Protein AF-C1FI00-F1 (afdb_monomer_lite)

Secondary structure (DSSP, 8-state):
-----------------------------------S---------------------------------------------------------------------PPPTT---------------------------TTHHHHHHH-TTB-HHHHHHHHHHHHH--HHHHTSBHHHHHHHHHHHHTB----SS-TTTT--TTTTTSSSEEEEEEE-TTTTT---TTSSTTS-SS---HHHHHHHB-GGG-SSEEEEEE-TTTTSSS--SHHHHTS---EEEEEEE-SSTTT--EEEE-TTS-EEEEE--BSSPPPHHHHHHHHHTTTTSGGGHHHHHHHHT---

pLDDT: mean 70.78, std 29.25, range [25.73, 98.88]

Structure (mmCIF, N/CA/C/O backbone):
data_AF-C1FI00-F1
#
_entry.id   AF-C1FI00-F1
#
loop_
_atom_site.group_PDB
_atom_site.id
_atom_site.type_symbol
_atom_site.label_atom_id
_atom_site.label_alt_id
_atom_site.label_comp_id
_atom_site.label_asym_id
_atom_site.label_entity_id
_atom_site.label_seq_id
_atom_site.pdbx_PDB_ins_code
_atom_site.Cartn_x
_atom_site.Cartn_y
_atom_site.Cartn_z
_atom_site.occupancy
_atom_site.B_iso_or_equiv
_atom_site.auth_seq_id
_atom_site.auth_comp_id
_atom_site.auth_asym_id
_atom_site.auth_atom_id
_atom_site.pdbx_PDB_model_num
ATOM 1 N N . MET A 1 1 ? 47.553 -10.574 -60.097 1.00 33.25 1 MET A N 1
ATOM 2 C CA . MET A 1 1 ? 48.722 -9.756 -60.490 1.00 33.25 1 MET A CA 1
ATOM 3 C C . MET A 1 1 ? 48.215 -8.473 -61.146 1.00 33.25 1 MET A C 1
ATOM 5 O O . MET A 1 1 ? 47.537 -8.604 -62.149 1.00 33.25 1 MET A O 1
ATOM 9 N N . ARG A 1 2 ? 48.566 -7.308 -60.560 1.00 33.12 2 ARG A N 1
ATOM 10 C CA . ARG A 1 2 ? 48.527 -5.904 -61.064 1.00 33.12 2 ARG A CA 1
ATOM 11 C C . ARG A 1 2 ? 47.157 -5.340 -61.502 1.00 33.12 2 ARG A C 1
ATOM 13 O O . ARG A 1 2 ? 46.574 -5.816 -62.460 1.00 33.12 2 ARG A O 1
ATOM 20 N N . ASN A 1 3 ? 46.557 -4.464 -60.689 1.00 34.91 3 ASN A N 1
ATOM 21 C CA . ASN A 1 3 ? 46.688 -2.986 -60.649 1.00 34.91 3 ASN A CA 1
ATOM 22 C C . ASN A 1 3 ? 46.029 -2.274 -61.839 1.00 34.91 3 ASN A C 1
ATOM 24 O O . ASN A 1 3 ? 46.548 -2.377 -62.945 1.00 34.91 3 ASN A O 1
ATOM 28 N N . GLN A 1 4 ? 45.004 -1.454 -61.571 1.00 40.72 4 GLN A N 1
ATOM 29 C CA . GLN A 1 4 ? 45.104 0.007 -61.706 1.00 40.72 4 GLN A CA 1
ATOM 30 C C . GLN A 1 4 ? 43.877 0.731 -61.123 1.00 40.72 4 GLN A C 1
ATOM 32 O O . GLN A 1 4 ? 42.734 0.331 -61.328 1.00 40.72 4 GLN A O 1
ATOM 37 N N . ASP A 1 5 ? 44.192 1.786 -60.377 1.00 35.78 5 ASP A N 1
ATOM 38 C CA . ASP A 1 5 ? 43.328 2.739 -59.691 1.00 35.78 5 ASP A CA 1
ATOM 39 C C . ASP A 1 5 ? 42.611 3.703 -60.648 1.00 35.78 5 ASP A C 1
ATOM 41 O O . ASP A 1 5 ? 43.159 4.056 -61.690 1.00 35.78 5 ASP A O 1
ATOM 45 N N . PHE A 1 6 ? 41.469 4.255 -60.221 1.00 36.91 6 PHE A N 1
ATOM 46 C CA . PHE A 1 6 ? 41.134 5.656 -60.497 1.00 36.91 6 PHE A CA 1
ATOM 47 C C . PHE A 1 6 ? 40.403 6.292 -59.307 1.00 36.91 6 PHE A C 1
ATOM 49 O O . PHE A 1 6 ? 39.403 5.786 -58.803 1.00 36.91 6 PHE A O 1
ATOM 56 N N . TYR A 1 7 ? 40.973 7.414 -58.874 1.00 30.33 7 TYR A N 1
ATOM 57 C CA . TYR A 1 7 ? 40.545 8.323 -57.818 1.00 30.33 7 TYR A CA 1
ATOM 58 C C . TYR A 1 7 ? 39.384 9.223 -58.265 1.00 30.33 7 TYR A C 1
ATOM 60 O O . TYR A 1 7 ? 39.356 9.649 -59.416 1.00 30.33 7 TYR A O 1
ATOM 68 N N . PHE A 1 8 ? 38.544 9.652 -57.316 1.00 29.72 8 PHE A N 1
ATOM 69 C CA . PHE A 1 8 ? 38.089 11.046 -57.252 1.00 29.72 8 PHE A CA 1
ATOM 70 C C . PHE A 1 8 ? 37.877 11.483 -55.793 1.00 29.72 8 PHE A C 1
ATOM 72 O O . PHE A 1 8 ? 37.134 10.869 -55.030 1.00 29.72 8 PHE A O 1
ATOM 79 N N . THR A 1 9 ? 38.561 12.566 -55.435 1.00 30.95 9 THR A N 1
ATOM 80 C CA . THR A 1 9 ? 38.569 13.290 -54.157 1.00 30.95 9 THR A CA 1
ATOM 81 C C . THR A 1 9 ? 38.087 14.722 -54.410 1.00 30.95 9 THR A C 1
ATOM 83 O O . THR A 1 9 ? 38.514 15.315 -55.394 1.00 30.95 9 THR A O 1
ATOM 86 N N . CYS A 1 10 ? 37.250 15.283 -53.523 1.00 26.41 10 CYS A N 1
ATOM 87 C CA . CYS A 1 10 ? 37.239 16.695 -53.060 1.00 26.41 10 CYS A CA 1
ATOM 88 C C . CYS A 1 10 ? 36.034 16.890 -52.107 1.00 26.41 10 CYS A C 1
ATOM 90 O O . CYS A 1 10 ? 34.903 16.660 -52.516 1.00 26.41 10 CYS A O 1
ATOM 92 N N . HIS A 1 11 ? 36.198 17.025 -50.784 1.00 25.73 11 HIS A N 1
ATOM 93 C CA . HIS A 1 11 ? 36.575 18.211 -49.979 1.00 25.73 11 HIS A CA 1
ATOM 94 C C . HIS A 1 11 ? 35.522 19.346 -49.960 1.00 25.73 11 HIS A C 1
ATOM 96 O O . HIS A 1 11 ? 35.267 19.942 -50.995 1.00 25.73 11 HIS A O 1
ATOM 102 N N . VAL A 1 12 ? 34.701 19.480 -48.900 1.00 29.06 12 VAL A N 1
ATOM 103 C CA . VAL A 1 12 ? 34.805 20.180 -47.575 1.00 29.06 12 VAL A CA 1
ATOM 104 C C . VAL A 1 12 ? 34.234 21.624 -47.598 1.00 29.06 12 VAL A C 1
ATOM 106 O O . VAL A 1 12 ? 34.488 22.387 -48.519 1.00 29.06 12 VAL A O 1
ATOM 109 N N . ILE A 1 13 ? 33.584 21.978 -46.474 1.00 30.03 13 ILE A N 1
ATOM 110 C CA . ILE A 1 13 ? 33.448 23.297 -45.799 1.00 30.03 13 ILE A CA 1
ATOM 111 C C . ILE A 1 13 ? 32.119 24.044 -46.044 1.00 30.03 13 ILE A C 1
ATOM 113 O O . ILE A 1 13 ? 31.922 24.658 -47.080 1.00 30.03 13 ILE A O 1
ATOM 117 N N . SER A 1 14 ? 31.232 24.106 -45.038 1.00 29.33 14 SER A N 1
ATOM 118 C CA . SER A 1 14 ? 31.231 25.221 -44.067 1.00 29.33 14 SER A CA 1
ATOM 119 C C . SER A 1 14 ? 30.095 25.133 -43.042 1.00 29.33 14 SER A C 1
ATOM 121 O O . SER A 1 14 ? 28.943 24.858 -43.366 1.00 29.33 14 SER A O 1
ATOM 123 N N . MET A 1 15 ? 30.452 25.444 -41.797 1.00 32.97 15 MET A N 1
ATOM 124 C CA . MET A 1 15 ? 29.567 25.774 -40.680 1.00 32.97 15 MET A CA 1
ATOM 125 C C . MET A 1 15 ? 28.897 27.144 -40.892 1.00 32.97 15 MET A C 1
ATOM 127 O O . MET A 1 15 ? 29.516 28.012 -41.506 1.00 32.97 15 MET A O 1
ATOM 131 N N . HIS A 1 16 ? 27.707 27.370 -40.315 1.00 29.84 16 HIS A N 1
ATOM 132 C CA . HIS A 1 16 ? 27.496 28.375 -39.252 1.00 29.84 16 HIS A CA 1
ATOM 133 C C . HIS A 1 16 ? 26.038 28.448 -38.735 1.00 29.84 16 HIS A C 1
ATOM 135 O O . HIS A 1 16 ? 25.089 28.550 -39.499 1.00 29.84 16 HIS A O 1
ATOM 141 N N . ALA A 1 17 ? 25.944 28.470 -37.399 1.00 32.59 17 ALA A N 1
ATOM 142 C CA . ALA A 1 17 ? 25.104 29.311 -36.531 1.00 32.59 17 ALA A CA 1
ATOM 143 C C . ALA A 1 17 ? 23.554 29.307 -36.611 1.00 32.59 17 ALA A C 1
ATOM 145 O O . ALA A 1 17 ? 22.932 29.944 -37.449 1.00 32.59 17 ALA A O 1
ATOM 146 N N . ALA A 1 18 ? 22.974 28.705 -35.564 1.00 33.88 18 ALA A N 1
ATOM 147 C CA . ALA A 1 18 ? 22.090 29.309 -34.554 1.00 33.88 18 ALA A CA 1
ATOM 148 C C . ALA A 1 18 ? 20.940 30.254 -34.974 1.00 33.88 18 ALA A C 1
ATOM 150 O O . ALA A 1 18 ? 21.158 31.401 -35.348 1.00 33.88 18 ALA A O 1
ATOM 151 N N . LEU A 1 19 ? 19.709 29.855 -34.621 1.00 31.50 19 LEU A N 1
ATOM 152 C CA . LEU A 1 19 ? 18.732 30.782 -34.042 1.00 31.50 19 LEU A CA 1
ATOM 153 C C . LEU A 1 19 ? 17.870 30.065 -32.988 1.00 31.50 19 LEU A C 1
ATOM 155 O O . LEU A 1 19 ? 17.027 29.227 -33.298 1.00 31.50 19 LEU A O 1
ATOM 159 N N . VAL A 1 20 ? 18.108 30.410 -31.724 1.00 34.50 20 VAL A N 1
ATOM 160 C CA . VAL A 1 20 ? 17.303 30.025 -30.560 1.00 34.50 20 VAL A CA 1
ATOM 161 C C . VAL A 1 20 ? 16.083 30.946 -30.504 1.00 34.50 20 VAL A C 1
ATOM 163 O O . VAL A 1 20 ? 16.235 32.163 -30.423 1.00 34.50 20 VAL A O 1
ATOM 166 N N . ARG A 1 21 ? 14.866 30.390 -30.510 1.00 33.97 21 ARG A N 1
ATOM 167 C CA . ARG A 1 21 ? 13.653 31.120 -30.104 1.00 33.97 21 ARG A CA 1
ATOM 168 C C . ARG A 1 21 ? 13.253 30.680 -28.702 1.00 33.97 21 ARG A C 1
ATOM 170 O O . ARG A 1 21 ? 12.564 29.682 -28.528 1.00 33.97 21 ARG A O 1
ATOM 177 N N . ALA A 1 22 ? 13.670 31.463 -27.714 1.00 32.44 22 ALA A N 1
ATOM 178 C CA . ALA A 1 22 ? 13.030 31.502 -26.409 1.00 32.44 22 ALA A CA 1
ATOM 179 C C . ALA A 1 22 ? 11.838 32.467 -26.495 1.00 32.44 22 ALA A C 1
ATOM 181 O O . ALA A 1 22 ? 11.988 33.612 -26.915 1.00 32.44 22 ALA A O 1
ATOM 182 N N . SER A 1 23 ? 10.646 32.012 -26.119 1.00 34.12 23 SER A N 1
ATOM 183 C CA . SER A 1 23 ? 9.500 32.885 -25.855 1.00 34.12 23 SER A CA 1
ATOM 184 C C . SER A 1 23 ? 9.146 32.752 -24.385 1.00 34.12 23 SER A C 1
ATOM 186 O O . SER A 1 23 ? 8.473 31.816 -23.966 1.00 34.12 23 SER A O 1
ATOM 188 N N . VAL A 1 24 ? 9.659 33.699 -23.606 1.00 31.50 24 VAL A N 1
ATOM 189 C CA . VAL A 1 24 ? 9.276 33.948 -22.219 1.00 31.50 24 VAL A CA 1
ATOM 190 C C . VAL A 1 24 ? 7.941 34.689 -22.250 1.00 31.50 24 VAL A C 1
ATOM 192 O O . VAL A 1 24 ? 7.872 35.816 -22.737 1.00 31.50 24 VAL A O 1
ATOM 195 N N . ARG A 1 25 ? 6.872 34.076 -21.733 1.00 35.22 25 ARG A N 1
ATOM 196 C CA . ARG A 1 25 ? 5.687 34.821 -21.290 1.00 35.22 25 ARG A CA 1
ATOM 197 C C . ARG A 1 25 ? 5.755 34.969 -19.780 1.00 35.22 25 ARG A C 1
ATOM 199 O O . ARG A 1 25 ? 5.614 34.003 -19.039 1.00 35.22 25 ARG A O 1
ATOM 206 N N . VAL A 1 26 ? 5.986 36.206 -19.364 1.00 34.31 26 VAL A N 1
ATOM 207 C CA . VAL A 1 26 ? 5.816 36.683 -17.996 1.00 34.31 26 VAL A CA 1
ATOM 208 C C . VAL A 1 26 ? 4.316 36.772 -17.734 1.00 34.31 26 VAL A C 1
ATOM 210 O O . VAL A 1 26 ? 3.613 37.455 -18.474 1.00 34.31 26 VAL A O 1
ATOM 213 N N . ASN A 1 27 ? 3.828 36.111 -16.687 1.00 34.41 27 ASN A N 1
ATOM 214 C CA . ASN A 1 27 ? 2.547 36.470 -16.094 1.00 34.41 27 ASN A CA 1
ATOM 215 C C . ASN A 1 27 ? 2.757 36.655 -14.593 1.00 34.41 27 ASN A C 1
ATOM 217 O O . ASN A 1 27 ? 2.935 35.700 -13.840 1.00 34.41 27 ASN A O 1
ATOM 221 N N . ALA A 1 28 ? 2.811 37.921 -14.193 1.00 33.91 28 ALA A N 1
ATOM 222 C CA . ALA A 1 28 ? 2.812 38.338 -12.808 1.00 33.91 28 ALA A CA 1
ATOM 223 C C . ALA A 1 28 ? 1.359 38.362 -12.321 1.00 33.91 28 ALA A C 1
ATOM 225 O O . ALA A 1 28 ? 0.550 39.138 -12.823 1.00 33.91 28 ALA A O 1
ATOM 226 N N . SER A 1 29 ? 1.034 37.537 -11.327 1.00 36.75 29 SER A N 1
ATOM 227 C CA . SER A 1 29 ? -0.116 37.781 -10.462 1.00 36.75 29 SER A CA 1
ATOM 228 C C . SER A 1 29 ? 0.301 37.561 -9.018 1.00 36.75 29 SER A C 1
ATOM 230 O O . SER A 1 29 ? 0.806 36.513 -8.619 1.00 36.75 29 SER A O 1
ATOM 232 N N . THR A 1 30 ? 0.169 38.639 -8.268 1.00 33.94 30 THR A N 1
ATOM 233 C CA . THR A 1 30 ? 0.629 38.847 -6.905 1.00 33.94 30 THR A CA 1
ATOM 234 C C . THR A 1 30 ? -0.483 38.569 -5.891 1.00 33.94 30 THR A C 1
ATOM 236 O O . THR A 1 30 ? -1.510 39.239 -5.942 1.00 33.94 30 THR A O 1
ATOM 239 N N . ARG A 1 31 ? -0.143 37.738 -4.883 1.00 38.22 31 ARG A N 1
ATOM 240 C CA . ARG A 1 31 ? -0.665 37.655 -3.487 1.00 38.22 31 ARG A CA 1
ATOM 241 C C . ARG A 1 31 ? -1.983 36.884 -3.224 1.00 38.22 31 ARG A C 1
ATOM 243 O O . ARG A 1 31 ? -2.857 36.874 -4.076 1.00 38.22 31 ARG A O 1
ATOM 250 N N . PRO A 1 32 ? -2.228 36.435 -1.969 1.00 40.94 32 PRO A N 1
ATOM 251 C CA . PRO A 1 32 ? -1.319 35.717 -1.062 1.00 40.94 32 PRO A CA 1
ATOM 252 C C . PRO A 1 32 ? -1.990 34.495 -0.379 1.00 40.94 32 PRO A C 1
ATOM 254 O O . PRO A 1 32 ? -3.181 34.505 -0.076 1.00 40.94 32 PRO A O 1
ATOM 257 N N . LEU A 1 33 ? -1.195 33.479 -0.029 1.00 37.62 33 LEU A N 1
ATOM 258 C CA . LEU A 1 33 ? -1.567 32.452 0.951 1.00 37.62 33 LEU A CA 1
ATOM 259 C C . LEU A 1 33 ? -1.030 32.849 2.329 1.00 37.62 33 LEU A C 1
ATOM 261 O O . LEU A 1 33 ? 0.183 32.907 2.523 1.00 37.62 33 LEU A O 1
ATOM 265 N N . SER A 1 34 ? -1.924 33.089 3.288 1.00 36.69 34 SER A N 1
ATOM 266 C CA . SER A 1 34 ? -1.599 33.005 4.718 1.00 36.69 34 SER A CA 1
ATOM 267 C C . SER A 1 34 ? -2.855 32.941 5.590 1.00 36.69 34 SER A C 1
ATOM 269 O O . SER A 1 34 ? -3.285 33.953 6.134 1.00 36.69 34 SER A O 1
ATOM 271 N N . ARG A 1 35 ? -3.419 31.744 5.804 1.00 36.44 35 ARG A N 1
ATOM 272 C CA . ARG A 1 35 ? -4.144 31.430 7.049 1.00 36.44 35 ARG A CA 1
ATOM 273 C C . ARG A 1 35 ? -4.004 29.953 7.414 1.00 36.44 35 ARG A C 1
ATOM 275 O O . ARG A 1 35 ? -4.241 29.098 6.574 1.00 36.44 35 ARG A O 1
ATOM 282 N N . LEU A 1 36 ? -3.735 29.756 8.709 1.00 35.16 36 LEU A N 1
ATOM 283 C CA . LEU A 1 36 ? -3.771 28.525 9.512 1.00 35.16 36 LEU A CA 1
ATOM 284 C C . LEU A 1 36 ? -2.577 27.576 9.322 1.00 35.16 36 LEU A C 1
ATOM 286 O O . LEU A 1 36 ? -2.238 27.209 8.213 1.00 35.16 36 LEU A O 1
ATOM 290 N N . ALA A 1 37 ? -1.897 27.098 10.358 1.00 34.91 37 ALA A N 1
ATOM 291 C CA . ALA A 1 37 ? -1.888 27.433 11.777 1.00 34.91 37 ALA A CA 1
ATOM 292 C C . ALA A 1 37 ? -0.589 26.841 12.337 1.00 34.91 37 ALA A C 1
ATOM 294 O O . ALA A 1 37 ? -0.267 25.686 12.062 1.00 34.91 37 ALA A O 1
ATOM 295 N N . ASN A 1 38 ? 0.165 27.630 13.102 1.00 32.09 38 ASN A N 1
ATOM 296 C CA . ASN A 1 38 ? 1.323 27.127 13.823 1.00 32.09 38 ASN A CA 1
ATOM 297 C C . ASN A 1 38 ? 0.898 26.650 15.217 1.00 32.09 38 ASN A C 1
ATOM 299 O O . ASN A 1 38 ? -0.052 27.157 15.813 1.00 32.09 38 ASN A O 1
ATOM 303 N N . ARG A 1 39 ? 1.624 25.637 15.673 1.00 35.56 39 ARG A N 1
ATOM 304 C CA . ARG A 1 39 ? 1.420 24.793 16.847 1.00 35.56 39 ARG A CA 1
ATOM 305 C C . ARG A 1 39 ? 1.158 25.509 18.176 1.00 35.56 39 ARG A C 1
ATOM 307 O O . ARG A 1 39 ? 1.718 26.552 18.495 1.00 35.56 39 ARG A O 1
ATOM 314 N N . ALA A 1 40 ? 0.419 24.769 18.997 1.00 33.06 40 ALA A N 1
ATOM 315 C CA . ALA A 1 40 ? 0.402 24.791 20.450 1.00 33.06 40 ALA A CA 1
ATOM 316 C C . ALA A 1 40 ? 1.795 24.881 21.107 1.00 33.06 40 ALA A C 1
ATOM 318 O O . ALA A 1 40 ? 2.700 24.128 20.746 1.00 33.06 40 ALA A O 1
ATOM 319 N N . ARG A 1 41 ? 1.910 25.686 22.171 1.00 34.25 41 ARG A N 1
ATOM 320 C CA . ARG A 1 41 ? 2.140 25.240 23.565 1.00 34.25 41 ARG A CA 1
ATOM 321 C C . ARG A 1 41 ? 2.402 26.444 24.481 1.00 34.25 41 ARG A C 1
ATOM 323 O O . ARG A 1 41 ? 3.070 27.386 24.082 1.00 34.25 41 ARG A O 1
ATOM 330 N N . VAL A 1 42 ? 1.952 26.291 25.729 1.00 32.66 42 VAL A N 1
ATOM 331 C CA . VAL A 1 42 ? 2.513 26.780 27.009 1.00 32.66 42 VAL A CA 1
ATOM 332 C C . VAL A 1 42 ? 1.468 27.513 27.858 1.00 32.66 42 VAL A C 1
ATOM 334 O O . VAL A 1 42 ? 1.275 28.717 27.767 1.00 32.66 42 VAL A O 1
ATOM 337 N N . ALA A 1 43 ? 0.823 26.733 28.721 1.00 33.53 43 ALA A N 1
ATOM 338 C CA . ALA A 1 43 ? 0.190 27.107 29.986 1.00 33.53 43 ALA A CA 1
ATOM 339 C C . ALA A 1 43 ? -0.101 25.767 30.689 1.00 33.53 43 ALA A C 1
ATOM 341 O O . ALA A 1 43 ? -0.506 24.823 30.021 1.00 33.53 43 ALA A O 1
ATOM 342 N N . LEU A 1 44 ? 0.085 25.528 31.979 1.00 33.75 44 LEU A N 1
ATOM 343 C CA . LEU A 1 44 ? 0.576 26.280 33.128 1.00 33.75 44 LEU A CA 1
ATOM 344 C C . LEU A 1 44 ? 0.815 25.183 34.194 1.00 33.75 44 LEU A C 1
ATOM 346 O O . LEU A 1 44 ? 0.043 24.225 34.263 1.00 33.75 44 LEU A O 1
ATOM 350 N N . ARG A 1 45 ? 1.875 25.281 35.002 1.00 35.06 45 ARG A N 1
ATOM 351 C CA . ARG A 1 45 ? 2.053 24.459 36.213 1.00 35.06 45 ARG A CA 1
ATOM 352 C C . ARG A 1 45 ? 1.914 25.355 37.451 1.00 35.06 45 ARG A C 1
ATOM 354 O O . ARG A 1 45 ? 2.413 26.476 37.432 1.00 35.06 45 ARG A O 1
ATOM 361 N N . SER A 1 46 ? 1.319 24.752 38.492 1.00 33.34 46 SER A N 1
ATOM 362 C CA . SER A 1 46 ? 1.419 24.994 39.953 1.00 33.34 46 SER A CA 1
ATOM 363 C C . SER A 1 46 ? 0.746 26.227 40.600 1.00 33.34 46 SER A C 1
ATOM 365 O O . SER A 1 46 ? 1.327 27.304 40.589 1.00 33.34 46 SER A O 1
ATOM 367 N N . GLU A 1 47 ? -0.473 26.035 41.154 1.00 44.56 47 GLU A N 1
ATOM 368 C CA . GLU A 1 47 ? -0.884 25.963 42.601 1.00 44.56 47 GLU A CA 1
ATOM 369 C C . GLU A 1 47 ? -0.008 26.639 43.700 1.00 44.56 47 GLU A C 1
ATOM 371 O O . GLU A 1 47 ? 1.193 26.767 43.458 1.00 44.56 47 GLU A O 1
ATOM 376 N N . PRO A 1 48 ? -0.472 26.884 44.971 1.00 59.16 48 PRO A N 1
ATOM 377 C CA . PRO A 1 48 ? -1.820 26.738 45.604 1.00 59.16 48 PRO A CA 1
ATOM 378 C C . PRO A 1 48 ? -2.230 27.861 46.628 1.00 59.16 48 PRO A C 1
ATOM 380 O O . PRO A 1 48 ? -1.477 28.807 46.850 1.00 59.16 48 PRO A O 1
ATOM 383 N N . PHE A 1 49 ? -3.374 27.642 47.327 1.00 37.16 49 PHE A N 1
ATOM 384 C CA . PHE A 1 49 ? -3.794 28.066 48.707 1.00 37.16 49 PHE A CA 1
ATOM 385 C C . PHE A 1 49 ? -4.954 29.105 48.860 1.00 37.16 49 PHE A C 1
ATOM 387 O O . PHE A 1 49 ? -5.214 29.865 47.935 1.00 37.16 49 PHE A O 1
ATOM 394 N N . PRO A 1 50 ? -5.699 29.149 50.003 1.00 52.84 50 PRO A N 1
ATOM 395 C CA . PRO A 1 50 ? -6.840 28.268 50.321 1.00 52.84 50 PRO A CA 1
ATOM 396 C C . PRO A 1 50 ? -8.093 29.031 50.845 1.00 52.84 50 PRO A C 1
ATOM 398 O O . PRO A 1 50 ? -8.030 30.212 51.177 1.00 52.84 50 PRO A O 1
ATOM 401 N N . GLY A 1 51 ? -9.210 28.326 51.073 1.00 31.59 51 GLY A N 1
ATOM 402 C CA . GLY A 1 51 ? -10.136 28.695 52.157 1.00 31.59 51 GLY A CA 1
ATOM 403 C C . GLY A 1 51 ? -11.642 28.588 51.890 1.00 31.59 51 GLY A C 1
ATOM 404 O O . GLY A 1 51 ? -12.142 29.051 50.875 1.00 31.59 51 GLY A O 1
ATOM 405 N N . ALA A 1 52 ? -12.325 28.077 52.921 1.00 36.06 52 ALA A N 1
ATOM 406 C CA . ALA A 1 52 ? -13.752 28.189 53.252 1.00 36.06 52 ALA A CA 1
ATOM 407 C C . ALA A 1 52 ? -14.755 27.178 52.648 1.00 36.06 52 ALA A C 1
ATOM 409 O O . ALA A 1 52 ? -15.380 27.378 51.615 1.00 36.06 52 ALA A O 1
ATOM 410 N N . SER A 1 53 ? -14.931 26.107 53.432 1.00 38.66 53 SER A N 1
ATOM 411 C CA . SER A 1 53 ? -16.189 25.468 53.861 1.00 38.66 53 SER A CA 1
ATOM 412 C C . SER A 1 53 ? -17.490 26.260 53.630 1.00 38.66 53 SER A C 1
ATOM 414 O O . SER A 1 53 ? -17.545 27.437 53.974 1.00 38.66 53 SER A O 1
ATOM 416 N N . ILE A 1 54 ? -18.549 25.574 53.177 1.00 40.50 54 ILE A N 1
ATOM 417 C CA . ILE A 1 54 ? -19.843 25.437 53.879 1.00 40.50 54 ILE A CA 1
ATOM 418 C C . ILE A 1 54 ? -20.646 24.287 53.241 1.00 40.50 54 ILE A C 1
ATOM 420 O O . ILE A 1 54 ? -20.699 24.117 52.025 1.00 40.50 54 ILE A O 1
ATOM 424 N N . ASP A 1 55 ? -21.224 23.494 54.135 1.00 38.03 55 ASP A N 1
ATOM 425 C CA . ASP A 1 55 ? -22.120 22.352 53.962 1.00 38.03 55 ASP A CA 1
ATOM 426 C C . ASP A 1 55 ? -23.572 22.805 53.653 1.00 38.03 55 ASP A C 1
ATOM 428 O O . ASP A 1 55 ? -23.860 23.998 53.669 1.00 38.03 55 ASP A O 1
ATOM 432 N N . ILE A 1 56 ? -24.489 21.843 53.476 1.00 39.56 56 ILE A N 1
ATOM 433 C CA . ILE A 1 56 ? -25.976 21.907 53.451 1.00 39.56 56 ILE A CA 1
ATOM 434 C C . ILE A 1 56 ? -26.585 21.365 52.138 1.00 39.56 56 ILE A C 1
ATOM 436 O O . ILE A 1 56 ? -26.851 22.075 51.176 1.00 39.56 56 ILE A O 1
ATOM 440 N N . GLY A 1 57 ? -26.925 20.073 52.171 1.00 31.48 57 GLY A N 1
ATOM 441 C CA . GLY A 1 57 ? -28.326 19.672 52.353 1.00 31.48 57 GLY A CA 1
ATOM 442 C C . GLY A 1 57 ? -29.288 19.635 51.148 1.00 31.48 57 GLY A C 1
ATOM 443 O O . GLY A 1 57 ? -29.886 20.633 50.780 1.00 31.48 57 GLY A O 1
ATOM 444 N N . ASN A 1 58 ? -29.638 18.399 50.760 1.00 36.50 58 ASN A N 1
ATOM 445 C CA . ASN A 1 58 ? -31.012 17.858 50.818 1.00 36.50 58 ASN A CA 1
ATOM 446 C C . ASN A 1 58 ? -32.114 18.463 49.900 1.00 36.50 58 ASN A C 1
ATOM 448 O O . ASN A 1 58 ? -32.661 19.513 50.211 1.00 36.50 58 ASN A O 1
ATOM 452 N N . ARG A 1 59 ? -32.601 17.691 48.903 1.00 36.16 59 ARG A N 1
ATOM 453 C CA . ARG A 1 59 ? -33.995 17.153 48.801 1.00 36.16 59 ARG A CA 1
ATOM 454 C C . ARG A 1 59 ? -34.460 16.822 47.362 1.00 36.16 59 ARG A C 1
ATOM 456 O O . ARG A 1 59 ? -34.590 17.691 46.518 1.00 36.16 59 ARG A O 1
ATOM 463 N N . ARG A 1 60 ? -34.826 15.541 47.193 1.00 39.62 60 ARG A N 1
ATOM 464 C CA . ARG A 1 60 ? -36.087 14.947 46.668 1.00 39.62 60 ARG A CA 1
ATOM 465 C C . ARG A 1 60 ? -36.796 15.498 45.407 1.00 39.62 60 ARG A C 1
ATOM 467 O O . ARG A 1 60 ? -37.308 16.606 45.407 1.00 39.62 60 ARG A O 1
ATOM 474 N N . ASN A 1 61 ? -37.016 14.549 44.481 1.00 39.50 61 ASN A N 1
ATOM 475 C CA . ASN A 1 61 ? -38.269 14.131 43.812 1.00 39.50 61 ASN A CA 1
ATOM 476 C C . ASN A 1 61 ? -39.299 15.186 43.384 1.00 39.50 61 ASN A C 1
ATOM 478 O O . ASN A 1 61 ? -39.951 15.726 44.267 1.00 39.50 61 ASN A O 1
ATOM 482 N N . ILE A 1 62 ? -39.645 15.218 42.084 1.00 41.22 62 ILE A N 1
ATOM 483 C CA . ILE A 1 62 ? -41.041 15.197 41.588 1.00 41.22 62 ILE A CA 1
ATOM 484 C C . ILE A 1 62 ? -41.100 14.440 40.245 1.00 41.22 62 ILE A C 1
ATOM 486 O O . ILE A 1 62 ? -40.364 14.740 39.310 1.00 41.22 62 ILE A O 1
ATOM 490 N N . ALA A 1 63 ? -42.002 13.460 40.171 1.00 36.75 63 ALA A N 1
ATOM 491 C CA . ALA A 1 63 ? -42.480 12.806 38.959 1.00 36.75 63 ALA A CA 1
ATOM 492 C C . ALA A 1 63 ? -43.698 13.558 38.392 1.00 36.75 63 ALA A C 1
ATOM 494 O O . ALA A 1 63 ? -44.500 14.045 39.183 1.00 36.75 63 ALA A O 1
ATOM 495 N N . ALA A 1 64 ? -43.912 13.556 37.072 1.00 37.00 64 ALA A N 1
ATOM 496 C CA . ALA A 1 64 ? -45.260 13.599 36.490 1.00 37.00 64 ALA A CA 1
ATOM 497 C C . ALA A 1 64 ? -45.255 13.214 35.002 1.00 37.00 64 ALA A C 1
ATOM 499 O O . ALA A 1 64 ? -44.515 13.763 34.191 1.00 37.00 64 ALA A O 1
ATOM 500 N N . ALA A 1 65 ? -46.122 12.259 34.680 1.00 37.56 65 ALA A N 1
ATOM 501 C CA . ALA A 1 65 ? -46.482 11.780 33.354 1.00 37.56 65 ALA A CA 1
ATOM 502 C C . ALA A 1 65 ? -47.550 12.666 32.683 1.00 37.56 65 ALA A C 1
ATOM 504 O O . ALA A 1 65 ? -48.262 13.381 33.382 1.00 37.56 65 ALA A O 1
ATOM 505 N N . SER A 1 66 ? -47.723 12.529 31.357 1.00 37.88 66 SER A N 1
ATOM 506 C CA . SER A 1 66 ? -49.016 12.515 30.619 1.00 37.88 66 SER A CA 1
ATOM 507 C C . SER A 1 66 ? -48.774 12.839 29.126 1.00 37.88 66 SER A C 1
ATOM 509 O O . SER A 1 66 ? -48.263 13.906 28.824 1.00 37.88 66 SER A O 1
ATOM 511 N N . LEU A 1 67 ? -48.924 11.915 28.163 1.00 39.19 67 LEU A N 1
ATOM 512 C CA . LEU A 1 67 ? -50.139 11.367 27.509 1.00 39.19 67 LEU A CA 1
ATOM 513 C C . LEU A 1 67 ? -50.647 12.177 26.291 1.00 39.19 67 LEU A C 1
ATOM 515 O O . LEU A 1 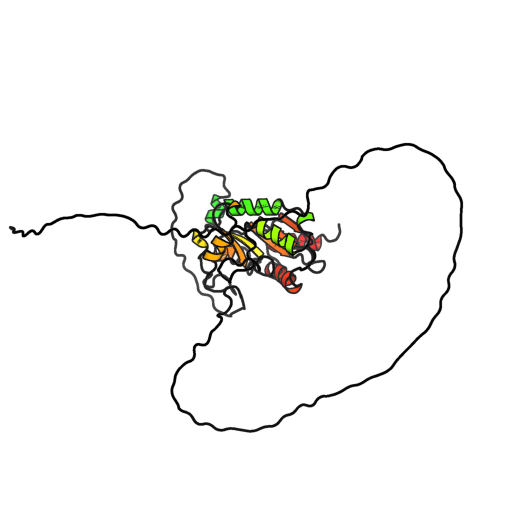67 ? -50.923 13.366 26.393 1.00 39.19 67 LEU A O 1
ATOM 519 N N . ARG A 1 68 ? -50.941 11.415 25.217 1.00 36.94 68 ARG A N 1
ATOM 520 C CA . ARG A 1 68 ? -51.690 11.719 23.968 1.00 36.94 68 ARG A CA 1
ATOM 521 C C . ARG A 1 68 ? -50.862 12.398 22.855 1.00 36.94 68 ARG A C 1
ATOM 523 O O . ARG A 1 68 ? -50.128 13.328 23.110 1.00 36.94 68 ARG A O 1
ATOM 530 N N . GLY A 1 69 ? -50.924 11.974 21.591 1.00 34.22 69 GLY A N 1
ATOM 531 C CA . GLY A 1 69 ? -52.063 11.386 20.890 1.00 34.22 69 GLY A CA 1
ATOM 532 C C . GLY A 1 69 ? -51.692 10.580 19.640 1.00 34.22 69 GLY A C 1
ATOM 533 O O . GLY A 1 69 ? -50.673 10.790 18.993 1.00 34.22 69 GLY A O 1
ATOM 534 N N . ARG A 1 70 ? -52.591 9.644 19.330 1.00 41.84 70 ARG A N 1
ATOM 535 C CA . ARG A 1 70 ? -52.662 8.831 18.116 1.00 41.84 70 ARG A CA 1
ATOM 536 C C . ARG A 1 70 ? -53.126 9.685 16.931 1.00 41.84 70 ARG A C 1
ATOM 538 O O . ARG A 1 70 ? -54.106 10.412 17.080 1.00 41.84 70 ARG A O 1
ATOM 545 N N . ARG A 1 71 ? -52.559 9.467 15.741 1.00 44.03 71 ARG A N 1
ATOM 546 C CA . ARG A 1 71 ? -53.297 9.559 14.470 1.00 44.03 71 ARG A CA 1
ATOM 547 C C . ARG A 1 71 ? -52.880 8.424 13.538 1.00 44.03 71 ARG A C 1
ATOM 549 O O . ARG A 1 71 ? -51.700 8.162 13.347 1.00 44.03 71 ARG A O 1
ATOM 556 N N . ALA A 1 72 ? -53.904 7.746 13.043 1.00 38.38 72 ALA A N 1
ATOM 557 C CA . ALA A 1 72 ? -53.890 6.710 12.025 1.00 38.38 72 ALA A CA 1
ATOM 558 C C . ALA A 1 72 ? -54.405 7.294 10.692 1.00 38.38 72 ALA A C 1
ATOM 560 O O . ALA A 1 72 ? -54.861 8.439 10.676 1.00 38.38 72 ALA A O 1
ATOM 561 N N . LEU A 1 73 ? -54.431 6.427 9.668 1.00 35.50 73 LEU A N 1
ATOM 562 C CA . LEU A 1 73 ? -54.900 6.585 8.275 1.00 35.50 73 LEU A CA 1
ATOM 563 C C . LEU A 1 73 ? -53.834 7.172 7.325 1.00 35.50 73 LEU A C 1
ATOM 565 O O . LEU A 1 73 ? -53.143 8.110 7.688 1.00 35.50 73 LEU A O 1
ATOM 569 N N . LEU A 1 74 ? -53.637 6.681 6.097 1.00 33.16 74 LEU A N 1
ATOM 570 C CA . LEU A 1 74 ? -54.467 5.827 5.237 1.00 33.16 74 LEU A CA 1
ATOM 571 C C . LEU A 1 74 ? -53.599 5.215 4.118 1.00 33.16 74 LEU A C 1
ATOM 573 O O . LEU A 1 74 ? -52.611 5.812 3.700 1.00 33.16 74 LEU A O 1
ATOM 577 N N . LEU A 1 75 ? -54.020 4.043 3.635 1.00 37.16 75 LEU A N 1
ATOM 578 C CA . LEU A 1 75 ? -53.554 3.375 2.420 1.00 37.16 75 LEU A CA 1
ATOM 579 C C . LEU A 1 75 ? -53.792 4.224 1.161 1.00 37.16 75 LEU A C 1
ATOM 581 O O . LEU A 1 75 ? -54.872 4.792 1.019 1.00 37.16 75 LEU A O 1
ATOM 585 N N . THR A 1 76 ? -52.903 4.082 0.177 1.00 35.88 76 THR A N 1
ATOM 586 C CA . THR A 1 76 ? -53.289 3.976 -1.241 1.00 35.88 76 THR A CA 1
ATOM 587 C C . THR A 1 76 ? -52.279 3.119 -2.004 1.00 35.88 76 THR A C 1
ATOM 589 O O . THR A 1 76 ? -51.115 3.474 -2.166 1.00 35.88 76 THR A O 1
ATOM 592 N N . ALA A 1 77 ? -52.756 1.965 -2.466 1.00 36.03 77 ALA A N 1
ATOM 593 C CA . ALA A 1 77 ? -52.121 1.152 -3.490 1.00 36.03 77 ALA A CA 1
ATOM 594 C C . ALA A 1 77 ? -52.481 1.718 -4.871 1.00 36.03 77 ALA A C 1
ATOM 596 O O . ALA A 1 77 ? -53.637 2.071 -5.103 1.00 36.03 77 ALA A O 1
ATOM 597 N N . ALA A 1 78 ? -51.520 1.759 -5.792 1.00 37.03 78 ALA A N 1
ATOM 598 C CA . ALA A 1 78 ? -51.791 1.950 -7.210 1.00 37.03 78 ALA A CA 1
ATOM 599 C C . ALA A 1 78 ? -50.862 1.048 -8.027 1.00 37.03 78 ALA A C 1
ATOM 601 O O . ALA A 1 78 ? -49.659 1.276 -8.135 1.00 37.03 78 ALA A O 1
ATOM 602 N N . SER A 1 79 ? -51.465 -0.008 -8.560 1.00 36.16 79 SER A N 1
ATOM 603 C CA . SER A 1 79 ? -50.934 -0.892 -9.588 1.00 36.16 79 SER A CA 1
ATOM 604 C C . SER A 1 79 ? -50.745 -0.122 -10.896 1.00 36.16 79 SER A C 1
ATOM 606 O O . SER A 1 79 ? -51.633 0.636 -11.283 1.00 36.16 79 SER A O 1
ATOM 608 N N . PHE A 1 80 ? -49.653 -0.372 -11.620 1.00 36.31 80 PHE A N 1
ATOM 609 C CA . PHE A 1 80 ? -49.565 -0.038 -13.041 1.00 36.31 80 PHE A CA 1
ATOM 610 C C . PHE A 1 80 ? -49.212 -1.263 -13.878 1.00 36.31 80 PHE A C 1
ATOM 612 O O . PHE A 1 80 ? -48.441 -2.137 -13.486 1.00 36.31 80 PHE A O 1
ATOM 619 N N . LEU A 1 81 ? -49.910 -1.309 -15.005 1.00 33.88 81 LEU A N 1
ATOM 620 C CA . LEU A 1 81 ? -50.180 -2.437 -15.876 1.00 33.88 81 LEU A CA 1
ATOM 621 C C . LEU A 1 81 ? -49.021 -2.760 -16.820 1.00 33.88 81 LEU A C 1
ATOM 623 O O . LEU A 1 81 ? -48.393 -1.879 -17.401 1.00 33.88 81 LEU A O 1
ATOM 627 N N . VAL A 1 82 ? -48.843 -4.062 -17.026 1.00 34.88 82 VAL A N 1
ATOM 628 C CA . VAL A 1 82 ? -48.130 -4.678 -18.146 1.00 34.88 82 VAL A CA 1
ATOM 629 C C . VAL A 1 82 ? -48.898 -4.388 -19.439 1.00 34.88 82 VAL A C 1
ATOM 631 O O . VAL A 1 82 ? -50.080 -4.712 -19.536 1.00 34.88 82 VAL A O 1
ATOM 634 N N . SER A 1 83 ? -48.220 -3.822 -20.440 1.00 35.41 83 SER A N 1
ATOM 635 C CA . SER A 1 83 ? -48.696 -3.788 -21.825 1.00 35.41 83 SER A CA 1
ATOM 636 C C . SER A 1 83 ? -47.818 -4.706 -22.670 1.00 35.41 83 SER A C 1
ATOM 638 O O . SER A 1 83 ? -46.630 -4.452 -22.861 1.00 35.41 83 SER A O 1
ATOM 640 N N . LEU A 1 84 ? -48.418 -5.797 -23.139 1.00 37.50 84 LEU A N 1
ATOM 641 C CA . LEU A 1 84 ? -47.916 -6.644 -24.213 1.00 37.50 84 LEU A CA 1
ATOM 642 C C . LEU A 1 84 ? -48.679 -6.270 -25.484 1.00 37.50 84 LEU A C 1
ATOM 644 O O . LEU A 1 84 ? -49.908 -6.209 -25.474 1.00 37.50 84 LEU A O 1
ATOM 648 N N . SER A 1 85 ? -47.969 -6.091 -26.594 1.00 36.50 85 SER A N 1
ATOM 649 C CA . SER A 1 85 ? -48.538 -6.257 -27.933 1.00 36.50 85 SER A CA 1
ATOM 650 C C . SER A 1 85 ? -47.472 -6.706 -28.943 1.00 36.50 85 SER A C 1
ATOM 652 O O . SER A 1 85 ? -46.285 -6.496 -28.692 1.00 36.50 85 SER A O 1
ATOM 654 N N . PRO A 1 86 ? -47.879 -7.386 -30.037 1.00 46.69 86 PRO A N 1
ATOM 655 C CA . PRO A 1 86 ? -47.048 -8.352 -30.759 1.00 46.69 86 PRO A CA 1
ATOM 656 C C . PRO A 1 86 ? -46.768 -7.979 -32.237 1.00 46.69 86 PRO A C 1
ATOM 658 O O . PRO A 1 86 ? -47.248 -6.966 -32.732 1.00 46.69 86 PRO A O 1
ATOM 661 N N . ALA A 1 87 ? -46.087 -8.911 -32.928 1.00 34.56 87 ALA A N 1
ATOM 662 C CA . ALA A 1 87 ? -45.969 -9.132 -34.388 1.00 34.56 87 ALA A CA 1
ATOM 663 C C . ALA A 1 87 ? -44.798 -8.432 -35.131 1.00 34.56 87 ALA A C 1
ATOM 665 O O . ALA A 1 87 ? -44.668 -7.218 -35.110 1.00 34.56 87 ALA A O 1
ATOM 666 N N . ARG A 1 88 ? -43.806 -9.200 -35.635 1.00 33.91 88 ARG A N 1
ATOM 667 C CA . ARG A 1 88 ? -43.689 -9.879 -36.967 1.00 33.91 88 ARG A CA 1
ATOM 668 C C . ARG A 1 88 ? -43.408 -8.864 -38.099 1.00 33.91 88 ARG A C 1
ATOM 670 O O . ARG A 1 88 ? -44.281 -8.085 -38.431 1.00 33.91 88 ARG A O 1
ATOM 677 N N . ALA A 1 89 ? -42.166 -8.712 -38.569 1.00 36.72 89 ALA A N 1
ATOM 678 C CA . ALA A 1 89 ? -41.411 -9.517 -39.552 1.00 36.72 89 ALA A CA 1
ATOM 679 C C . ALA A 1 89 ? -41.405 -8.878 -40.955 1.00 36.72 89 ALA A C 1
ATOM 681 O O . ALA A 1 89 ? -42.454 -8.784 -41.578 1.00 36.72 89 ALA A O 1
ATOM 682 N N . ALA A 1 90 ? -40.216 -8.535 -41.464 1.00 34.47 90 ALA A N 1
ATOM 683 C CA . ALA A 1 90 ? -39.868 -8.575 -42.886 1.00 34.47 90 ALA A CA 1
ATOM 684 C C . ALA A 1 90 ? -38.338 -8.504 -43.047 1.00 34.47 90 ALA A C 1
ATOM 686 O O . ALA A 1 90 ? -37.664 -7.725 -42.376 1.00 34.47 90 ALA A O 1
ATOM 687 N N . VAL A 1 91 ? -37.827 -9.364 -43.920 1.00 39.69 91 VAL A N 1
ATOM 688 C CA . VAL A 1 91 ? -36.447 -9.485 -44.398 1.00 39.69 91 VAL A CA 1
ATOM 689 C C . VAL A 1 91 ? -36.382 -8.791 -45.760 1.00 39.69 91 VAL A C 1
ATOM 691 O O . VAL A 1 91 ? -37.276 -9.044 -46.560 1.00 39.69 91 VAL A O 1
ATOM 694 N N . ASP A 1 92 ? -35.350 -7.986 -46.034 1.00 32.97 92 ASP A N 1
ATOM 695 C CA . ASP A 1 92 ? -34.567 -8.110 -47.279 1.00 32.97 92 ASP A CA 1
ATOM 696 C C . ASP A 1 92 ? -33.212 -7.361 -47.192 1.00 32.97 92 ASP A C 1
ATOM 698 O O . ASP A 1 92 ? -33.102 -6.396 -46.428 1.00 32.97 92 ASP A O 1
ATOM 702 N N . PRO A 1 93 ? -32.159 -7.817 -47.908 1.00 51.75 93 PRO A N 1
ATOM 703 C CA . PRO A 1 93 ? -30.780 -7.371 -47.759 1.00 51.75 93 PRO A CA 1
ATOM 704 C C . PRO A 1 93 ? -30.342 -6.379 -48.855 1.00 51.75 93 PRO A C 1
ATOM 706 O O . PRO A 1 93 ? -31.033 -6.142 -49.840 1.00 51.75 93 PRO A O 1
ATOM 709 N N . SER A 1 94 ? -29.100 -5.908 -48.712 1.00 32.25 94 SER A N 1
ATOM 710 C CA . SER A 1 94 ? -28.274 -5.176 -49.689 1.00 32.25 94 SER A CA 1
ATOM 711 C C . SER A 1 94 ? -28.400 -3.643 -49.717 1.00 32.25 94 SER A C 1
ATOM 713 O O . SER A 1 94 ? -29.274 -3.068 -50.347 1.00 32.25 94 SER A O 1
ATOM 715 N N . SER A 1 95 ? -27.412 -2.970 -49.116 1.00 33.62 95 SER A N 1
ATOM 716 C CA . SER A 1 95 ? -26.625 -1.942 -49.814 1.00 33.62 95 SER A CA 1
ATOM 717 C C . SER A 1 95 ? -25.368 -1.582 -49.015 1.00 33.62 95 SER A C 1
ATOM 719 O O . SER A 1 95 ? -25.405 -1.356 -47.809 1.00 33.62 95 SER A O 1
ATOM 721 N N . SER A 1 96 ? -24.259 -1.548 -49.734 1.00 32.88 96 SER A N 1
ATOM 722 C CA . SER A 1 96 ? -22.881 -1.198 -49.388 1.00 32.88 96 SER A CA 1
ATOM 723 C C . SER A 1 96 ? -22.650 0.200 -48.773 1.00 32.88 96 SER A C 1
ATOM 725 O O . SER A 1 96 ? -23.069 1.171 -49.388 1.00 32.88 96 SER A O 1
ATOM 727 N N . SER A 1 97 ? -21.877 0.238 -47.665 1.00 34.28 97 SER A N 1
ATOM 728 C CA . SER A 1 97 ? -20.770 1.156 -47.245 1.00 34.28 97 SER A CA 1
ATOM 729 C C . SER A 1 97 ? -20.867 2.702 -47.384 1.00 34.28 97 SER A C 1
ATOM 731 O O . SER A 1 97 ? -21.577 3.181 -48.258 1.00 34.28 97 SER A O 1
ATOM 733 N N . PRO A 1 98 ? -20.019 3.523 -46.696 1.00 45.38 98 PRO A N 1
ATOM 734 C CA . PRO A 1 98 ? -19.159 3.284 -45.514 1.00 45.38 98 PRO A CA 1
ATOM 735 C C . PRO A 1 98 ? -19.247 4.357 -44.381 1.00 45.38 98 PRO A C 1
ATOM 737 O O . PRO A 1 98 ? -19.602 5.508 -44.610 1.00 45.38 98 PRO A O 1
ATOM 740 N N . ASN A 1 99 ? -18.743 3.976 -43.195 1.00 39.41 99 ASN A N 1
ATOM 741 C CA . ASN A 1 99 ? -18.326 4.786 -42.025 1.00 39.41 99 ASN A CA 1
ATOM 742 C C . ASN A 1 99 ? -19.414 5.509 -41.197 1.00 39.41 99 ASN A C 1
ATOM 744 O O . ASN A 1 99 ? -20.267 6.215 -41.723 1.00 39.41 99 ASN A O 1
ATOM 748 N N . PRO A 1 100 ? -19.313 5.412 -39.856 1.00 36.84 100 PRO A N 1
ATOM 749 C CA . PRO A 1 100 ? -18.574 6.467 -39.167 1.00 36.84 100 PRO A CA 1
ATOM 750 C C . PRO A 1 100 ? -17.611 5.965 -38.083 1.00 36.84 100 PRO A C 1
ATOM 752 O O . PRO A 1 100 ? -17.808 4.937 -37.439 1.00 36.84 100 PRO A O 1
ATOM 755 N N . PHE A 1 101 ? -16.569 6.772 -37.884 1.00 37.81 101 PHE A N 1
ATOM 756 C CA . PHE A 1 101 ? -15.781 6.877 -36.660 1.00 37.81 101 PHE A CA 1
ATOM 757 C C . PHE A 1 101 ? -16.685 6.727 -35.426 1.00 37.81 101 PHE A C 1
ATOM 759 O O . PHE A 1 101 ? -17.499 7.603 -35.139 1.00 37.81 101 PHE A O 1
ATOM 766 N N . ALA A 1 102 ? -16.518 5.629 -34.695 1.00 31.05 102 ALA A N 1
ATOM 767 C CA . ALA A 1 102 ? -17.066 5.464 -33.361 1.00 31.05 102 ALA A CA 1
ATOM 768 C C . ALA A 1 102 ? -15.894 5.402 -32.383 1.00 31.05 102 ALA A C 1
ATOM 770 O O . ALA A 1 102 ? -15.090 4.471 -32.379 1.00 31.05 102 ALA A O 1
ATOM 771 N N . SER A 1 103 ? -15.810 6.454 -31.580 1.00 40.88 103 SER A N 1
ATOM 772 C CA . SER A 1 103 ? -15.099 6.542 -30.316 1.00 40.88 103 SER A CA 1
ATOM 773 C C . SER A 1 103 ? -15.424 5.336 -29.429 1.00 40.88 103 SER A C 1
ATOM 775 O O . SER A 1 103 ? -16.449 5.314 -28.750 1.00 40.88 103 SER A O 1
ATOM 777 N N . GLY A 1 104 ? -14.555 4.329 -29.443 1.00 27.66 104 GLY A N 1
ATOM 778 C CA . GLY A 1 104 ? -14.533 3.279 -28.436 1.00 27.66 104 GLY A CA 1
ATOM 779 C C . GLY A 1 104 ? -13.575 3.686 -27.327 1.00 27.66 104 GLY A C 1
ATOM 780 O O . GLY A 1 104 ? -12.362 3.621 -27.513 1.00 27.66 104 GLY A O 1
ATOM 781 N N . ALA A 1 105 ? -14.110 4.109 -26.181 1.00 35.62 105 ALA A N 1
ATOM 782 C CA . ALA A 1 105 ? -13.368 4.037 -24.933 1.00 35.62 105 ALA A CA 1
ATOM 783 C C . ALA A 1 105 ? -12.998 2.562 -24.726 1.00 35.62 105 ALA A C 1
ATOM 785 O O . ALA A 1 105 ? -13.873 1.715 -24.546 1.00 35.62 105 ALA A O 1
ATOM 786 N N . GLY A 1 106 ? -11.711 2.241 -24.869 1.00 31.38 106 GLY A N 1
ATOM 787 C CA . GLY A 1 106 ? -11.207 0.919 -24.520 1.00 31.38 106 GLY A CA 1
ATOM 788 C C . GLY A 1 106 ? -11.445 0.642 -23.031 1.00 31.38 106 GLY A C 1
ATOM 789 O O . GLY A 1 106 ? -11.581 1.595 -22.259 1.00 31.38 106 GLY A O 1
ATOM 790 N N . PRO A 1 107 ? -11.502 -0.635 -22.617 1.00 37.19 107 PRO A N 1
ATOM 791 C CA . PRO A 1 107 ? -11.575 -0.978 -21.203 1.00 37.19 107 PRO A CA 1
ATOM 792 C C . PRO A 1 107 ? -10.416 -0.311 -20.458 1.00 37.19 107 PRO A C 1
ATOM 794 O O . PRO A 1 107 ? -9.291 -0.268 -20.967 1.00 37.19 107 PRO A O 1
ATOM 797 N N . ASP A 1 108 ? -10.714 0.240 -19.280 1.00 43.94 108 ASP A N 1
ATOM 798 C CA . ASP A 1 108 ? -9.719 0.848 -18.405 1.00 43.94 108 ASP A CA 1
ATOM 799 C C . ASP A 1 108 ? -8.581 -0.164 -18.191 1.00 43.94 108 ASP A C 1
ATOM 801 O O . ASP A 1 108 ? -8.854 -1.275 -17.717 1.00 43.94 108 ASP A O 1
ATOM 805 N N . PRO A 1 109 ? -7.323 0.168 -18.542 1.00 42.84 109 PRO A N 1
ATOM 806 C CA . PRO A 1 109 ? -6.188 -0.723 -18.316 1.00 42.84 109 PRO A CA 1
ATOM 807 C C . PRO A 1 109 ? -5.962 -1.052 -16.827 1.00 42.84 109 PRO A C 1
ATOM 809 O O . PRO A 1 109 ? -5.149 -1.926 -16.537 1.00 42.84 109 PRO A O 1
ATOM 812 N N . SER A 1 110 ? -6.674 -0.389 -15.906 1.00 49.19 110 SER A N 1
ATOM 813 C CA . SER A 1 110 ? -6.707 -0.660 -14.464 1.00 49.19 110 SER A CA 1
ATOM 814 C C . SER A 1 110 ? -7.874 -1.552 -14.005 1.00 49.19 110 SER A C 1
ATOM 816 O O . SER A 1 110 ? -7.900 -1.970 -12.845 1.00 49.19 110 SER A O 1
ATOM 818 N N . SER A 1 111 ? -8.850 -1.857 -14.869 1.00 40.81 111 SER A N 1
ATOM 819 C CA . SER A 1 111 ? -10.023 -2.657 -14.490 1.00 40.81 111 SER A CA 1
ATOM 820 C C . SER A 1 111 ? -9.752 -4.157 -14.649 1.00 40.81 111 SER A C 1
ATOM 822 O O . SER A 1 111 ? -9.657 -4.699 -15.750 1.00 40.81 111 SER A O 1
ATOM 824 N N . CYS A 1 112 ? -9.600 -4.845 -13.520 1.00 47.59 112 CYS A N 1
ATOM 825 C CA . CYS A 1 112 ? -9.405 -6.291 -13.459 1.00 47.59 112 CYS A CA 1
ATOM 826 C C . CYS A 1 112 ? -10.760 -7.001 -13.313 1.00 47.59 112 CYS A C 1
ATOM 828 O O . CYS A 1 112 ? -11.095 -7.491 -12.235 1.00 47.59 112 CYS A O 1
ATOM 830 N N . GLU A 1 113 ? -11.569 -7.046 -14.377 1.00 36.16 113 GLU A N 1
ATOM 831 C CA . GLU A 1 113 ? -12.686 -8.001 -14.419 1.00 36.16 113 GLU A CA 1
ATOM 832 C C . GLU A 1 113 ? -12.171 -9.423 -14.731 1.00 36.16 113 GLU A C 1
ATOM 834 O O . GLU A 1 113 ? -11.253 -9.598 -15.540 1.00 36.16 113 GLU A O 1
ATOM 839 N N . PRO A 1 114 ? -12.735 -10.475 -14.108 1.00 34.19 114 PRO A N 1
ATOM 840 C CA . PRO A 1 114 ? -12.212 -11.830 -14.227 1.00 34.19 114 PRO A CA 1
ATOM 841 C C . PRO A 1 114 ? -12.523 -12.440 -15.604 1.00 34.19 114 PRO A C 1
ATOM 843 O O . PRO A 1 114 ? -13.609 -12.964 -15.839 1.00 34.19 114 PRO A O 1
ATOM 846 N N . VAL A 1 115 ? -11.538 -12.448 -16.507 1.00 38.56 115 VAL A N 1
ATOM 847 C CA . VAL A 1 115 ? -11.611 -13.191 -17.779 1.00 38.56 115 VAL A CA 1
ATOM 848 C C . VAL A 1 115 ? -11.063 -14.614 -17.591 1.00 38.56 115 VAL A C 1
ATOM 850 O O . VAL A 1 115 ? -9.974 -14.823 -17.054 1.00 38.56 115 VAL A O 1
ATOM 853 N N . GLY A 1 116 ? -11.843 -15.621 -17.993 1.00 32.22 116 GLY A N 1
ATOM 854 C CA . GLY A 1 116 ? -11.551 -17.039 -17.761 1.00 32.22 116 GLY A CA 1
ATOM 855 C C . GLY A 1 116 ? -10.580 -17.703 -18.755 1.00 32.22 116 GLY A C 1
ATOM 856 O O . GLY A 1 116 ? -10.701 -17.484 -19.953 1.00 32.22 116 GLY A O 1
ATOM 857 N N . ARG A 1 117 ? -9.739 -18.613 -18.206 1.00 36.09 117 ARG A N 1
ATOM 858 C CA . ARG A 1 117 ? -8.933 -19.733 -18.801 1.00 36.09 117 ARG A CA 1
ATOM 859 C C . ARG A 1 117 ? -7.901 -19.357 -19.895 1.00 36.09 117 ARG A C 1
ATOM 861 O O . ARG A 1 117 ? -8.186 -18.540 -20.747 1.00 36.09 117 ARG A O 1
ATOM 868 N N . SER A 1 118 ? -6.669 -19.886 -19.978 1.00 31.20 118 SER A N 1
ATOM 869 C CA . SER A 1 118 ? -6.027 -21.185 -19.647 1.00 31.20 118 SER A CA 1
ATOM 870 C C . SER A 1 118 ? -4.521 -20.993 -19.308 1.00 31.20 118 SER A C 1
ATOM 872 O O . SER A 1 118 ? -3.984 -19.932 -19.616 1.00 31.20 118 SER A O 1
ATOM 874 N N . PRO A 1 119 ? -3.806 -21.979 -18.717 1.00 36.41 119 PRO A N 1
ATOM 875 C CA . PRO A 1 119 ? -2.394 -21.830 -18.341 1.00 36.41 119 PRO A CA 1
ATOM 876 C C . PRO A 1 119 ? -1.437 -22.048 -19.525 1.00 36.41 119 PRO A C 1
ATOM 878 O O . PRO A 1 119 ? -1.530 -23.053 -20.228 1.00 36.41 119 PRO A O 1
ATOM 881 N N . VAL A 1 120 ? -0.477 -21.139 -19.703 1.00 36.22 120 VAL A N 1
ATOM 882 C CA . VAL A 1 120 ? 0.682 -21.304 -20.596 1.00 36.22 120 VAL A CA 1
ATOM 883 C C . VAL A 1 120 ? 1.954 -21.400 -19.759 1.00 36.22 120 VAL A C 1
ATOM 885 O O . VAL A 1 120 ? 2.187 -20.588 -18.867 1.00 36.22 120 VAL A O 1
ATOM 888 N N . ALA A 1 121 ? 2.763 -22.424 -20.033 1.00 33.56 121 ALA A N 1
ATOM 889 C CA . ALA A 1 121 ? 4.057 -22.640 -19.397 1.00 33.56 121 ALA A CA 1
ATOM 890 C C . ALA A 1 121 ? 5.088 -21.631 -19.929 1.00 33.56 121 ALA A C 1
ATOM 892 O O . ALA A 1 121 ? 5.220 -21.460 -21.141 1.00 33.56 121 ALA A O 1
ATOM 893 N N . PHE A 1 122 ? 5.823 -20.980 -19.024 1.00 36.69 122 PHE A N 1
ATOM 894 C CA . PHE A 1 122 ? 6.837 -19.982 -19.363 1.00 36.69 122 PHE A CA 1
ATOM 895 C C . PHE A 1 122 ? 8.258 -20.549 -19.335 1.00 36.69 122 PHE A C 1
ATOM 897 O O . PHE A 1 122 ? 8.619 -21.332 -18.459 1.00 36.69 122 PHE A O 1
ATOM 904 N N . SER A 1 123 ? 9.069 -20.076 -20.284 1.00 29.75 123 SER A N 1
ATOM 905 C CA . SER A 1 123 ? 10.519 -20.268 -20.355 1.00 29.75 123 SER A CA 1
ATOM 906 C C . SER A 1 123 ? 11.212 -18.925 -20.063 1.00 29.75 123 SER A C 1
ATOM 908 O O . SER A 1 123 ? 10.810 -17.916 -20.652 1.00 29.75 123 SER A O 1
ATOM 910 N N . PRO A 1 124 ? 12.208 -18.851 -19.158 1.00 38.81 124 PRO A N 1
ATOM 911 C CA . PRO A 1 124 ? 12.804 -17.582 -18.754 1.00 38.81 124 PRO A CA 1
ATOM 912 C C . PRO A 1 124 ? 13.866 -17.112 -19.759 1.00 38.81 124 PRO A C 1
ATOM 914 O O . PRO A 1 124 ? 14.894 -17.763 -19.953 1.00 38.81 124 PRO A O 1
ATOM 917 N N . VAL A 1 125 ? 13.659 -15.936 -20.358 1.00 30.98 125 VAL A N 1
ATOM 918 C CA . VAL A 1 125 ? 14.723 -15.203 -21.060 1.00 30.98 125 VAL A CA 1
ATOM 919 C C . VAL A 1 125 ? 15.526 -14.423 -20.021 1.00 30.98 125 VAL A C 1
ATOM 921 O O . VAL A 1 125 ? 15.003 -13.560 -19.324 1.00 30.98 125 VAL A O 1
ATOM 924 N N . ARG A 1 126 ? 16.809 -14.768 -19.903 1.00 32.12 126 ARG A N 1
ATOM 925 C CA . ARG A 1 126 ? 17.766 -14.220 -18.939 1.00 32.12 126 ARG A CA 1
ATOM 926 C C . ARG A 1 126 ? 18.532 -13.062 -19.586 1.00 32.12 126 ARG A C 1
ATOM 928 O O . ARG A 1 126 ? 19.472 -13.307 -20.338 1.00 32.12 126 ARG A O 1
ATOM 935 N N . THR A 1 127 ? 18.184 -11.814 -19.290 1.00 33.72 127 THR A N 1
ATOM 936 C CA . THR A 1 127 ? 19.075 -10.671 -19.549 1.00 33.72 127 THR A CA 1
ATOM 937 C C . THR A 1 127 ? 19.998 -10.482 -18.350 1.00 33.72 127 THR A C 1
ATOM 939 O O . THR A 1 127 ? 19.579 -10.203 -17.233 1.00 33.72 127 THR A O 1
ATOM 942 N N . LYS A 1 128 ? 21.285 -10.735 -18.584 1.00 31.62 128 LYS A N 1
ATOM 943 C CA . LYS A 1 128 ? 22.364 -10.682 -17.598 1.00 31.62 128 LYS A CA 1
ATOM 944 C C . LYS A 1 128 ? 22.775 -9.217 -17.399 1.00 31.62 128 LYS A C 1
ATOM 946 O O . LYS A 1 128 ? 23.402 -8.652 -18.288 1.00 31.62 128 LYS A O 1
ATOM 951 N N . ALA A 1 129 ? 22.429 -8.619 -16.262 1.00 35.41 129 ALA A N 1
ATOM 952 C CA . ALA A 1 129 ? 23.007 -7.350 -15.824 1.00 35.41 129 ALA A CA 1
ATOM 953 C C . ALA A 1 129 ? 24.257 -7.632 -14.976 1.00 35.41 129 ALA A C 1
ATOM 955 O O . ALA A 1 129 ? 24.231 -8.440 -14.049 1.00 35.41 129 ALA A O 1
ATOM 956 N N . THR A 1 130 ? 25.372 -7.011 -15.345 1.00 34.53 130 THR A N 1
ATOM 957 C CA . THR A 1 130 ? 26.668 -7.119 -14.668 1.00 34.53 130 THR A CA 1
ATOM 958 C C . THR A 1 130 ? 26.677 -6.155 -13.479 1.00 34.53 130 THR A C 1
ATOM 960 O O . THR A 1 130 ? 26.634 -4.948 -13.698 1.00 34.53 130 THR A O 1
ATOM 963 N N . MET A 1 131 ? 26.738 -6.653 -12.240 1.00 41.59 131 MET A N 1
ATOM 964 C CA . MET A 1 131 ? 26.947 -5.818 -11.047 1.00 41.59 131 MET A CA 1
ATOM 965 C C . MET A 1 131 ? 28.377 -5.985 -10.527 1.00 41.59 131 MET A C 1
ATOM 967 O O . MET A 1 131 ? 28.869 -7.104 -10.383 1.00 41.59 131 MET A O 1
ATOM 971 N N . GLY A 1 132 ? 29.047 -4.853 -10.299 1.00 35.66 132 GLY A N 1
ATOM 972 C CA . GLY A 1 132 ? 30.333 -4.777 -9.616 1.00 35.66 132 GLY A CA 1
ATOM 973 C C . GLY A 1 132 ? 30.163 -5.041 -8.122 1.00 35.66 132 GLY A C 1
ATOM 974 O O . GLY A 1 132 ? 29.220 -4.553 -7.506 1.00 35.66 132 GLY A O 1
ATOM 975 N N . ALA A 1 133 ? 31.073 -5.840 -7.573 1.00 43.09 133 ALA A N 1
ATOM 976 C CA . ALA A 1 133 ? 31.101 -6.238 -6.176 1.00 43.09 133 ALA A CA 1
ATOM 977 C C . ALA A 1 133 ? 31.530 -5.078 -5.259 1.00 43.09 133 ALA A C 1
ATOM 979 O O . ALA A 1 133 ? 32.503 -4.379 -5.545 1.00 43.09 133 ALA A O 1
ATOM 980 N N . GLY A 1 134 ? 30.821 -4.925 -4.142 1.00 37.06 134 GLY A N 1
ATOM 981 C CA . GLY A 1 134 ? 31.188 -4.087 -3.006 1.00 37.06 134 GLY A CA 1
ATOM 982 C C . GLY A 1 134 ? 30.363 -4.507 -1.789 1.00 37.06 134 GLY A C 1
ATOM 983 O O . GLY A 1 134 ? 29.140 -4.425 -1.820 1.00 37.06 134 GLY A O 1
ATOM 984 N N . ASP A 1 135 ? 31.050 -5.019 -0.771 1.00 52.28 135 ASP A N 1
ATOM 985 C CA . ASP A 1 135 ? 30.531 -5.752 0.388 1.00 52.28 135 ASP A CA 1
ATOM 986 C C . ASP A 1 135 ? 29.488 -5.002 1.249 1.00 52.28 135 ASP A C 1
ATOM 988 O O . ASP A 1 135 ? 29.736 -3.889 1.714 1.00 52.28 135 ASP A O 1
ATOM 992 N N . ALA A 1 136 ? 28.359 -5.667 1.549 1.00 43.69 136 ALA A N 1
ATOM 993 C CA . ALA A 1 136 ? 27.425 -5.363 2.647 1.00 43.69 136 ALA A CA 1
ATOM 994 C C . ALA A 1 136 ? 26.607 -6.631 3.022 1.00 43.69 136 ALA A C 1
ATOM 996 O O . ALA A 1 136 ? 26.468 -7.535 2.198 1.00 43.69 136 ALA A O 1
ATOM 997 N N . PRO A 1 137 ? 26.106 -6.767 4.266 1.00 44.97 137 PRO A N 1
ATOM 998 C CA . PRO A 1 137 ? 25.917 -8.059 4.922 1.00 44.97 137 PRO A CA 1
ATOM 999 C C . PRO A 1 137 ? 24.676 -8.812 4.425 1.00 44.97 137 PRO A C 1
ATOM 1001 O O . PRO A 1 137 ? 23.559 -8.346 4.615 1.00 44.97 137 PRO A O 1
ATOM 1004 N N . GLY A 1 138 ? 24.891 -9.992 3.836 1.00 44.75 138 GLY A N 1
ATOM 1005 C CA . GLY A 1 138 ? 24.099 -11.237 3.909 1.00 44.75 138 GLY A CA 1
ATOM 1006 C C . GLY A 1 138 ? 22.577 -11.277 3.681 1.00 44.75 138 GLY A C 1
ATOM 1007 O O . GLY A 1 138 ? 22.049 -12.372 3.594 1.00 44.75 138 GLY A O 1
ATOM 1008 N N . GLY A 1 139 ? 21.847 -10.163 3.604 1.00 53.69 139 GLY A N 1
ATOM 1009 C CA . GLY A 1 139 ? 20.385 -10.141 3.412 1.00 53.69 139 GLY A CA 1
ATOM 1010 C C . GLY A 1 139 ? 19.931 -9.382 2.164 1.00 53.69 139 GLY A C 1
ATOM 1011 O O . GLY A 1 139 ? 18.890 -9.697 1.581 1.00 53.69 139 GLY A O 1
ATOM 1012 N N . ALA A 1 140 ? 20.732 -8.406 1.728 1.00 61.44 140 ALA A N 1
ATOM 1013 C CA . ALA A 1 140 ? 20.514 -7.677 0.482 1.00 61.44 140 ALA A CA 1
ATOM 1014 C C . ALA A 1 140 ? 20.733 -8.581 -0.741 1.00 61.44 140 ALA A C 1
ATOM 1016 O O . ALA A 1 140 ? 19.911 -8.582 -1.656 1.00 61.44 140 ALA A O 1
ATOM 1017 N N . ASP A 1 141 ? 21.806 -9.378 -0.720 1.00 63.19 141 ASP A N 1
ATOM 1018 C CA . ASP A 1 141 ? 22.191 -10.262 -1.825 1.00 63.19 141 ASP A CA 1
ATOM 1019 C C . ASP A 1 141 ? 21.148 -11.370 -2.048 1.00 63.19 141 ASP A C 1
ATOM 1021 O O . ASP A 1 141 ? 20.644 -11.534 -3.156 1.00 63.19 141 ASP A O 1
ATOM 1025 N N . ASP A 1 142 ? 20.690 -12.020 -0.973 1.00 77.88 142 ASP A N 1
ATOM 1026 C CA . ASP A 1 142 ? 19.652 -13.059 -1.038 1.00 77.88 142 ASP A CA 1
ATOM 1027 C C . ASP A 1 142 ? 18.301 -12.511 -1.530 1.00 77.88 142 ASP A C 1
ATOM 1029 O O . ASP A 1 142 ? 17.628 -13.129 -2.359 1.00 77.88 142 ASP A O 1
ATOM 1033 N N . THR A 1 143 ? 17.907 -11.317 -1.068 1.00 79.19 143 THR A N 1
ATOM 1034 C CA . THR A 1 143 ? 16.667 -10.675 -1.533 1.00 79.19 143 THR A CA 1
ATOM 1035 C C . THR A 1 143 ? 16.733 -10.343 -3.019 1.00 79.19 143 THR A C 1
ATOM 1037 O O . THR A 1 143 ? 15.767 -10.595 -3.735 1.00 79.19 143 THR A O 1
ATOM 1040 N N . LEU A 1 144 ? 17.851 -9.790 -3.492 1.00 86.25 144 LEU A N 1
ATOM 1041 C CA . LEU A 1 144 ? 18.024 -9.445 -4.902 1.00 86.25 144 LEU A CA 1
ATOM 1042 C C . LEU A 1 144 ? 18.219 -10.685 -5.785 1.00 86.25 144 LEU A C 1
ATOM 1044 O O . LEU A 1 144 ? 17.851 -10.654 -6.959 1.00 86.25 144 LEU A O 1
ATOM 1048 N N . ALA A 1 145 ? 18.732 -11.789 -5.238 1.00 89.62 145 ALA A N 1
ATOM 1049 C CA . ALA A 1 145 ? 18.798 -13.064 -5.941 1.00 89.62 145 ALA A CA 1
ATOM 1050 C C . ALA A 1 145 ? 17.393 -13.626 -6.230 1.00 89.62 145 ALA A C 1
ATOM 1052 O O . ALA A 1 145 ? 17.125 -14.082 -7.346 1.00 89.62 145 ALA A O 1
ATOM 1053 N N . GLU A 1 146 ? 16.481 -13.564 -5.256 1.00 91.38 146 GLU A N 1
ATOM 1054 C CA . GLU A 1 146 ? 15.105 -14.050 -5.416 1.00 91.38 146 GLU A CA 1
ATOM 1055 C C . GLU A 1 146 ? 14.219 -13.051 -6.186 1.00 91.38 146 GLU A C 1
ATOM 1057 O O . GLU A 1 146 ? 13.526 -13.432 -7.137 1.00 91.38 146 GLU A O 1
ATOM 1062 N N . TYR A 1 147 ? 14.312 -11.763 -5.837 1.00 95.31 147 TYR A N 1
ATOM 1063 C CA . TYR A 1 147 ? 13.513 -10.653 -6.367 1.00 95.31 147 TYR A CA 1
ATOM 1064 C C . TYR A 1 147 ? 14.407 -9.543 -6.950 1.00 95.31 147 TYR A C 1
ATOM 1066 O O . TYR A 1 147 ? 14.510 -8.450 -6.378 1.00 95.31 147 TYR A O 1
ATOM 1074 N N . PRO A 1 148 ? 15.036 -9.784 -8.118 1.00 95.56 148 PRO A N 1
ATOM 1075 C CA . PRO A 1 148 ? 15.987 -8.852 -8.734 1.00 95.56 148 PRO A CA 1
ATOM 1076 C C . PRO A 1 148 ? 15.352 -7.542 -9.214 1.00 95.56 148 PRO A C 1
ATOM 1078 O O . PRO A 1 148 ? 16.065 -6.586 -9.512 1.00 95.56 148 PRO A O 1
ATOM 1081 N N . GLY A 1 149 ? 14.022 -7.482 -9.311 1.00 96.50 149 GLY A N 1
ATOM 1082 C CA . GLY A 1 149 ? 13.297 -6.260 -9.639 1.00 96.50 149 GLY A CA 1
ATOM 1083 C C . GLY A 1 149 ? 13.142 -5.306 -8.457 1.00 96.50 149 GLY A C 1
ATOM 1084 O O . GLY A 1 149 ? 12.646 -4.201 -8.650 1.00 96.50 149 GLY A O 1
ATOM 1085 N N . THR A 1 150 ? 13.560 -5.687 -7.247 1.00 97.44 150 THR A N 1
ATOM 1086 C CA . THR A 1 150 ? 13.406 -4.859 -6.043 1.00 97.44 150 THR A CA 1
ATOM 1087 C C . THR A 1 150 ? 14.355 -3.662 -6.052 1.00 97.44 150 THR A C 1
ATOM 1089 O O . THR A 1 150 ? 15.574 -3.816 -6.102 1.00 97.44 150 THR A O 1
ATOM 1092 N N . ALA A 1 151 ? 13.815 -2.448 -5.909 1.00 97.50 151 ALA A N 1
ATOM 1093 C CA . ALA A 1 151 ? 14.622 -1.274 -5.569 1.00 97.50 151 ALA A CA 1
ATOM 1094 C C . ALA A 1 151 ? 14.888 -1.255 -4.056 1.00 97.50 151 ALA A C 1
ATOM 1096 O O . ALA A 1 151 ? 14.172 -0.594 -3.305 1.00 97.50 151 ALA A O 1
ATOM 1097 N N . LEU A 1 152 ? 15.901 -2.005 -3.610 1.00 96.19 152 LEU A N 1
ATOM 1098 C CA . LEU A 1 152 ? 16.117 -2.329 -2.194 1.00 96.19 152 LEU A CA 1
ATOM 1099 C C . LEU A 1 152 ? 16.173 -1.099 -1.274 1.00 96.19 152 LEU A C 1
ATOM 1101 O O . LEU A 1 152 ? 15.394 -1.012 -0.331 1.00 96.19 152 LEU A O 1
ATOM 1105 N N . THR A 1 153 ? 17.009 -0.105 -1.584 1.00 96.69 153 THR A N 1
ATOM 1106 C CA . THR A 1 153 ? 17.108 1.123 -0.772 1.00 96.69 153 THR A CA 1
ATOM 1107 C C . THR A 1 153 ? 15.770 1.861 -0.676 1.00 96.69 153 THR A C 1
ATOM 1109 O O . THR A 1 153 ? 15.406 2.379 0.378 1.00 96.69 153 THR A O 1
ATOM 1112 N N . ARG A 1 154 ? 15.001 1.894 -1.771 1.00 97.88 154 ARG A N 1
ATOM 1113 C CA . ARG A 1 154 ? 13.676 2.524 -1.805 1.00 97.88 154 ARG A CA 1
ATOM 1114 C C . ARG A 1 154 ? 12.671 1.745 -0.954 1.00 97.88 154 ARG A C 1
ATOM 1116 O O . ARG A 1 154 ? 11.884 2.362 -0.240 1.00 97.88 154 ARG A O 1
ATOM 1123 N N . MET A 1 155 ? 12.730 0.414 -0.993 1.00 98.19 155 MET A N 1
ATOM 1124 C CA . MET A 1 155 ? 11.926 -0.480 -0.155 1.00 98.19 155 MET A CA 1
ATOM 1125 C C . MET A 1 155 ? 12.178 -0.226 1.333 1.00 98.19 155 MET A C 1
ATOM 1127 O O . MET A 1 155 ? 11.238 -0.000 2.092 1.00 98.19 155 MET A O 1
ATOM 1131 N N . GLU A 1 156 ? 13.447 -0.209 1.744 1.00 98.00 156 GLU A N 1
ATOM 1132 C CA . GLU A 1 156 ? 13.860 0.018 3.133 1.00 98.00 156 GLU A CA 1
ATOM 1133 C C . GLU A 1 156 ? 13.398 1.389 3.638 1.00 98.00 156 GLU A C 1
ATOM 1135 O O . GLU A 1 156 ? 12.850 1.500 4.738 1.00 98.00 156 GLU A O 1
ATOM 1140 N N . ASN A 1 157 ? 13.529 2.425 2.806 1.00 98.62 157 ASN A N 1
ATOM 1141 C CA . ASN A 1 157 ? 13.043 3.763 3.125 1.00 98.62 157 ASN A CA 1
ATOM 1142 C C . ASN A 1 157 ? 11.513 3.814 3.250 1.00 98.62 157 ASN A C 1
ATOM 1144 O O . ASN A 1 157 ? 11.001 4.478 4.152 1.00 98.62 157 ASN A O 1
ATOM 1148 N N . ALA A 1 158 ? 10.770 3.107 2.392 1.00 98.69 158 ALA A N 1
ATOM 1149 C CA . ALA A 1 158 ? 9.310 3.035 2.482 1.00 98.69 158 ALA A CA 1
ATOM 1150 C C . ALA A 1 158 ? 8.849 2.300 3.749 1.00 98.69 158 ALA A C 1
ATOM 1152 O O . ALA A 1 158 ? 7.933 2.760 4.432 1.00 98.69 158 ALA A O 1
ATOM 1153 N N . VAL A 1 159 ? 9.524 1.206 4.119 1.00 98.81 159 VAL A N 1
ATOM 1154 C CA . VAL A 1 159 ? 9.302 0.514 5.400 1.00 98.81 159 VAL A CA 1
ATOM 1155 C C . VAL A 1 159 ? 9.585 1.451 6.575 1.00 98.81 159 VAL A C 1
ATOM 1157 O O . VAL A 1 159 ? 8.788 1.519 7.511 1.00 98.81 159 VAL A O 1
ATOM 1160 N N . ALA A 1 160 ? 10.686 2.206 6.533 1.00 98.75 160 ALA A N 1
ATOM 1161 C CA . ALA A 1 160 ? 11.038 3.159 7.582 1.00 98.75 160 ALA A CA 1
ATOM 1162 C C . ALA A 1 160 ? 9.999 4.285 7.717 1.00 98.75 160 ALA A C 1
ATOM 1164 O O . ALA A 1 160 ? 9.579 4.591 8.835 1.00 98.75 160 ALA A O 1
ATOM 1165 N N . ARG A 1 161 ? 9.526 4.858 6.598 1.00 98.75 161 ARG A N 1
ATOM 1166 C CA . ARG A 1 161 ? 8.441 5.853 6.609 1.00 98.75 161 ARG A CA 1
ATOM 1167 C C . ARG A 1 161 ? 7.157 5.257 7.190 1.00 98.75 161 ARG A C 1
ATOM 1169 O O . ARG A 1 161 ? 6.582 5.871 8.084 1.00 98.75 161 ARG A O 1
ATOM 1176 N N . ALA A 1 162 ? 6.750 4.057 6.772 1.00 98.81 162 ALA A N 1
ATOM 1177 C CA . ALA A 1 162 ? 5.553 3.397 7.300 1.00 98.81 162 ALA A CA 1
ATOM 1178 C C . ALA A 1 162 ? 5.635 3.146 8.814 1.00 98.81 162 ALA A C 1
ATOM 1180 O O . ALA A 1 162 ? 4.697 3.471 9.534 1.00 98.81 162 ALA A O 1
ATOM 1181 N N . ARG A 1 163 ? 6.775 2.651 9.317 1.00 98.75 163 ARG A N 1
ATOM 1182 C CA . ARG A 1 163 ? 7.017 2.458 10.762 1.00 98.75 163 ARG A CA 1
ATOM 1183 C C . ARG A 1 163 ? 7.016 3.759 11.562 1.00 98.75 163 ARG A C 1
ATOM 1185 O O . ARG A 1 163 ? 6.786 3.727 12.765 1.00 98.75 163 ARG A O 1
ATOM 1192 N N . SER A 1 164 ? 7.323 4.887 10.924 1.00 98.69 164 SER A N 1
ATOM 1193 C CA . SER A 1 164 ? 7.345 6.190 11.598 1.00 98.69 164 SER A CA 1
ATOM 1194 C C . SER A 1 164 ? 5.954 6.787 11.829 1.00 98.69 164 SER A C 1
ATOM 1196 O O . SER A 1 164 ? 5.832 7.740 12.596 1.00 98.69 164 SER A O 1
ATOM 1198 N N . LEU A 1 165 ? 4.919 6.241 11.179 1.00 98.75 165 LEU A N 1
ATOM 1199 C CA . LEU A 1 165 ? 3.540 6.692 11.341 1.00 98.75 165 LEU A CA 1
ATOM 1200 C C . LEU A 1 165 ? 2.956 6.155 12.650 1.00 98.75 165 LEU A C 1
ATOM 1202 O O . LEU A 1 165 ? 2.972 4.950 12.901 1.00 98.75 165 LEU A O 1
ATOM 1206 N N . THR A 1 166 ? 2.414 7.047 13.478 1.00 98.62 166 THR A N 1
ATOM 1207 C CA . THR A 1 166 ? 1.765 6.665 14.739 1.00 98.62 166 THR A CA 1
ATOM 1208 C C . THR A 1 166 ? 0.298 6.288 14.531 1.00 98.62 166 THR A C 1
ATOM 1210 O O . THR A 1 166 ? -0.329 6.693 13.549 1.00 98.62 166 THR A O 1
ATOM 1213 N N . GLU A 1 167 ? -0.287 5.547 15.477 1.00 98.50 167 GLU A N 1
ATOM 1214 C CA . GLU A 1 167 ? -1.710 5.189 15.410 1.00 98.50 167 GLU A CA 1
ATOM 1215 C C . GLU A 1 167 ? -2.613 6.431 15.418 1.00 98.50 167 GLU A C 1
ATOM 1217 O O . GLU A 1 167 ? -3.631 6.449 14.726 1.00 98.50 167 GLU A O 1
ATOM 1222 N N . GLU A 1 168 ? -2.228 7.507 16.113 1.00 98.50 168 GLU A N 1
ATOM 1223 C CA . GLU A 1 168 ? -2.972 8.772 16.105 1.00 98.50 168 GLU A CA 1
ATOM 1224 C C . GLU A 1 168 ? -2.982 9.417 14.717 1.00 98.50 168 GLU A C 1
ATOM 1226 O O . GLU A 1 168 ? -4.020 9.908 14.278 1.00 98.50 168 GLU A O 1
ATOM 1231 N N . GLN A 1 169 ? -1.850 9.391 14.004 1.00 98.44 169 GLN A N 1
ATOM 1232 C CA . GLN A 1 169 ? -1.769 9.909 12.635 1.00 98.44 169 GLN A CA 1
ATOM 1233 C C . GLN A 1 169 ? -2.618 9.078 11.665 1.00 98.44 169 GLN A C 1
ATOM 1235 O O . GLN A 1 169 ? -3.197 9.629 10.734 1.00 98.44 169 GLN A O 1
ATOM 1240 N N . LEU A 1 170 ? -2.714 7.766 11.897 1.00 98.75 170 LEU A N 1
ATOM 1241 C CA . LEU A 1 170 ? -3.456 6.823 11.055 1.00 98.75 170 LEU A CA 1
ATOM 1242 C C . LEU A 1 170 ? -4.938 6.661 11.441 1.00 98.75 170 LEU A C 1
ATOM 1244 O O . LEU A 1 170 ? -5.665 5.916 10.783 1.00 98.75 170 LEU A O 1
ATOM 1248 N N . SER A 1 171 ? -5.398 7.352 12.485 1.00 98.62 171 SER A N 1
ATOM 1249 C CA . SER A 1 171 ? -6.790 7.314 12.967 1.00 98.62 171 SER A CA 1
ATOM 1250 C C . SER A 1 171 ? -7.546 8.630 12.729 1.00 98.62 171 SER A C 1
ATOM 1252 O O . SER A 1 171 ? -8.567 8.889 13.363 1.00 98.62 171 SER A O 1
ATOM 1254 N N . GLY A 1 172 ? -7.034 9.475 11.827 1.00 98.19 172 GLY A N 1
ATOM 1255 C CA . GLY A 1 172 ? -7.670 10.722 11.396 1.00 98.19 172 GLY A CA 1
ATOM 1256 C C . GLY A 1 172 ? -8.765 10.530 10.339 1.00 98.19 172 GLY A C 1
ATOM 1257 O O . GLY A 1 172 ? -9.341 9.448 10.199 1.00 98.19 172 GLY A O 1
ATOM 1258 N N . ASP A 1 173 ? -9.057 11.596 9.592 1.00 98.50 173 ASP A N 1
ATOM 1259 C CA . ASP A 1 173 ? -9.893 11.514 8.390 1.00 98.50 173 ASP A CA 1
ATOM 1260 C C . ASP A 1 173 ? -9.182 10.698 7.301 1.00 98.50 173 ASP A C 1
ATOM 1262 O O . ASP A 1 173 ? -7.968 10.814 7.113 1.00 98.50 173 ASP A O 1
ATOM 1266 N N . TRP A 1 174 ? -9.928 9.850 6.595 1.00 98.25 174 TRP A N 1
ATOM 1267 C CA . TRP A 1 174 ? -9.370 8.927 5.613 1.00 98.25 174 TRP A CA 1
ATOM 1268 C C . TRP A 1 174 ? -8.584 9.611 4.494 1.00 98.25 174 TRP A C 1
ATOM 1270 O O . TRP A 1 174 ? -7.574 9.064 4.056 1.00 98.25 174 TRP A O 1
ATOM 1280 N N . GLU A 1 175 ? -8.992 10.798 4.044 1.00 97.19 175 GLU A N 1
ATOM 1281 C CA . GLU A 1 175 ? -8.284 11.490 2.964 1.00 97.19 175 GLU A CA 1
ATOM 1282 C C . GLU A 1 175 ? -6.881 11.931 3.399 1.00 97.19 175 GLU A C 1
ATOM 1284 O O . GLU A 1 175 ? -5.916 11.764 2.645 1.00 97.19 175 GLU A O 1
ATOM 1289 N N . ASP A 1 176 ? -6.750 12.401 4.641 1.00 98.31 176 ASP A N 1
ATOM 1290 C CA . ASP A 1 176 ? -5.463 12.759 5.238 1.00 98.31 176 ASP A CA 1
ATOM 1291 C C . ASP A 1 176 ? -4.612 11.508 5.497 1.00 98.31 176 ASP A C 1
ATOM 1293 O O . ASP A 1 176 ? -3.419 11.475 5.176 1.00 98.31 176 ASP A O 1
ATOM 1297 N N . VAL A 1 177 ? -5.232 10.444 6.023 1.00 98.75 177 VAL A N 1
ATOM 1298 C CA . VAL A 1 177 ? -4.566 9.154 6.257 1.00 98.75 177 VAL A CA 1
ATOM 1299 C C . VAL A 1 177 ? -4.038 8.579 4.946 1.00 98.75 177 VAL A C 1
ATOM 1301 O O . VAL A 1 177 ? -2.870 8.202 4.879 1.00 98.75 177 VAL A O 1
ATOM 1304 N N . ARG A 1 178 ? -4.830 8.572 3.870 1.00 98.38 178 ARG A N 1
ATOM 1305 C CA . ARG A 1 178 ? -4.379 8.122 2.547 1.00 98.38 178 ARG A CA 1
ATOM 1306 C C . ARG A 1 178 ? -3.210 8.963 2.035 1.00 98.38 178 ARG A C 1
ATOM 1308 O O . ARG A 1 178 ? -2.278 8.403 1.460 1.00 98.38 178 ARG A O 1
ATOM 1315 N N . GLY A 1 179 ? -3.214 10.275 2.270 1.00 98.56 179 GLY A N 1
ATOM 1316 C CA . GLY A 1 179 ? -2.067 11.136 1.970 1.00 98.56 179 GLY A CA 1
ATOM 1317 C C . GLY A 1 179 ? -0.781 10.671 2.668 1.00 98.56 179 GLY A C 1
ATOM 1318 O O . GLY A 1 179 ? 0.273 10.583 2.035 1.00 98.56 179 GLY A O 1
ATOM 1319 N N . LEU A 1 180 ? -0.871 10.288 3.947 1.00 98.81 180 LEU A N 1
ATOM 1320 C CA . LEU A 1 180 ? 0.253 9.714 4.700 1.00 98.81 180 LEU A CA 1
ATOM 1321 C C . LEU A 1 180 ? 0.680 8.340 4.165 1.00 98.81 180 LEU A C 1
ATOM 1323 O O . LEU A 1 180 ? 1.878 8.066 4.089 1.00 98.81 180 LEU A O 1
ATOM 1327 N N . LEU A 1 181 ? -0.272 7.496 3.758 1.00 98.81 181 LEU A N 1
ATOM 1328 C CA . LEU A 1 181 ? 0.012 6.198 3.137 1.00 98.81 181 LEU A CA 1
ATOM 1329 C C . LEU A 1 181 ? 0.771 6.365 1.812 1.00 98.81 181 LEU A C 1
ATOM 1331 O O . LEU A 1 181 ? 1.786 5.707 1.594 1.00 98.81 181 LEU A O 1
ATOM 1335 N N . LEU A 1 182 ? 0.342 7.291 0.951 1.00 98.75 182 LEU A N 1
ATOM 1336 C CA . LEU A 1 182 ? 1.053 7.616 -0.288 1.00 98.75 182 LEU A CA 1
ATOM 1337 C C . LEU A 1 182 ? 2.469 8.129 -0.009 1.00 98.75 182 LEU A C 1
ATOM 1339 O O . LEU A 1 182 ? 3.428 7.634 -0.601 1.00 98.75 182 LEU A O 1
ATOM 1343 N N . TRP A 1 183 ? 2.622 9.056 0.940 1.00 98.69 183 TRP A N 1
ATOM 1344 C CA . TRP A 1 183 ? 3.937 9.549 1.354 1.00 98.69 183 TRP A CA 1
ATOM 1345 C C . TRP A 1 183 ? 4.848 8.419 1.856 1.00 98.69 183 TRP A C 1
ATOM 1347 O O . TRP A 1 183 ? 6.022 8.356 1.473 1.00 98.69 183 TRP A O 1
ATOM 1357 N N . ALA A 1 184 ? 4.316 7.498 2.665 1.00 98.81 184 ALA A N 1
ATOM 1358 C CA . ALA A 1 184 ? 5.070 6.359 3.174 1.00 98.81 184 ALA A CA 1
ATOM 1359 C C . ALA A 1 184 ? 5.459 5.362 2.076 1.00 98.81 184 ALA A C 1
ATOM 1361 O O . ALA A 1 184 ? 6.534 4.773 2.145 1.00 98.81 184 ALA A O 1
ATOM 1362 N N . ALA A 1 185 ? 4.637 5.213 1.036 1.00 98.69 185 ALA A N 1
ATOM 1363 C CA . ALA A 1 185 ? 4.972 4.428 -0.150 1.00 98.69 185 ALA A CA 1
ATOM 1364 C C . ALA A 1 185 ? 5.982 5.150 -1.068 1.00 98.69 185 ALA A C 1
ATOM 1366 O O . ALA A 1 185 ? 6.594 4.536 -1.940 1.00 98.69 185 ALA A O 1
ATOM 1367 N N . GLY A 1 186 ? 6.172 6.462 -0.904 1.00 98.44 186 GLY A N 1
ATOM 1368 C CA . GLY A 1 186 ? 6.898 7.291 -1.866 1.00 98.44 186 GLY A CA 1
ATOM 1369 C C . GLY A 1 186 ? 6.135 7.434 -3.181 1.00 98.44 186 GLY A C 1
ATOM 1370 O O . GLY A 1 186 ? 6.721 7.322 -4.260 1.00 98.44 186 GLY A O 1
ATOM 1371 N N . LEU A 1 187 ? 4.826 7.651 -3.079 1.00 98.44 187 LEU A N 1
ATOM 1372 C CA . LEU A 1 187 ? 3.927 7.999 -4.169 1.00 98.44 187 LEU A CA 1
ATOM 1373 C C . LEU A 1 187 ? 3.449 9.443 -3.998 1.00 98.44 187 LEU A C 1
ATOM 1375 O O . LEU A 1 187 ? 3.129 9.890 -2.898 1.00 98.44 187 LEU A O 1
ATOM 1379 N N . ARG A 1 188 ? 3.364 10.170 -5.108 1.00 98.12 188 ARG A N 1
ATOM 1380 C CA . ARG A 1 188 ? 2.690 11.467 -5.197 1.00 98.12 188 ARG A CA 1
ATOM 1381 C C . ARG A 1 188 ? 1.177 11.247 -5.227 1.00 98.12 188 ARG A C 1
ATOM 1383 O O . ARG A 1 188 ? 0.707 10.270 -5.811 1.00 98.12 188 ARG A O 1
ATOM 1390 N N . ASP A 1 189 ? 0.410 12.170 -4.649 1.00 97.38 189 ASP A N 1
ATOM 1391 C CA . ASP A 1 189 ? -1.054 12.162 -4.763 1.00 97.38 189 ASP A CA 1
ATOM 1392 C C . ASP A 1 189 ? -1.478 12.881 -6.050 1.00 97.38 189 ASP A C 1
ATOM 1394 O O . ASP A 1 189 ? -1.590 14.106 -6.097 1.00 97.38 189 ASP A O 1
ATOM 1398 N N . ILE A 1 190 ? -1.648 12.113 -7.123 1.00 96.88 190 ILE A N 1
ATOM 1399 C CA . ILE A 1 190 ? -2.010 12.597 -8.453 1.00 96.88 190 ILE A CA 1
ATOM 1400 C C . ILE A 1 190 ? -3.419 12.088 -8.744 1.00 96.88 190 ILE A C 1
ATOM 1402 O O . ILE A 1 190 ? -3.630 10.913 -9.046 1.00 96.88 190 ILE A O 1
ATOM 1406 N N . ARG A 1 191 ? -4.398 12.985 -8.628 1.00 94.75 191 ARG A N 1
ATOM 1407 C CA . ARG A 1 191 ? -5.828 12.663 -8.783 1.00 94.75 191 ARG A CA 1
ATOM 1408 C C . ARG A 1 191 ? -6.417 13.118 -10.115 1.00 94.75 191 ARG A C 1
ATOM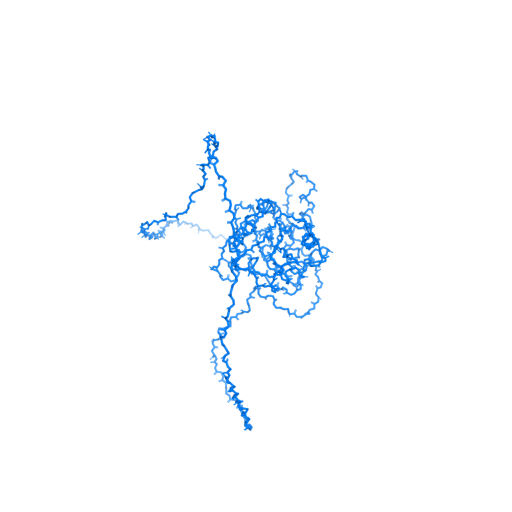 1410 O O . ARG A 1 191 ? -7.510 12.694 -10.465 1.00 94.75 191 ARG A O 1
ATOM 1417 N N . ASP A 1 192 ? -5.690 13.961 -10.834 1.00 93.44 192 ASP A N 1
ATOM 1418 C CA . ASP A 1 192 ? -6.100 14.542 -12.110 1.00 93.44 192 ASP A CA 1
ATOM 1419 C C . ASP A 1 192 ? -5.119 14.105 -13.201 1.00 93.44 192 ASP A C 1
ATOM 1421 O O . ASP A 1 192 ? -4.271 14.865 -13.664 1.00 93.44 192 ASP A O 1
ATOM 1425 N N . ALA A 1 193 ? -5.153 12.810 -13.507 1.00 92.19 193 ALA A N 1
ATOM 1426 C CA . ALA A 1 193 ? -4.375 12.209 -14.579 1.00 92.19 193 ALA A CA 1
ATOM 1427 C C . ALA A 1 193 ? -5.171 11.052 -15.203 1.00 92.19 193 ALA A C 1
ATOM 1429 O O . ALA A 1 193 ? -5.914 10.368 -14.491 1.00 92.19 193 ALA A O 1
ATOM 1430 N N . PRO A 1 194 ? -5.018 10.795 -16.510 1.00 88.56 194 PRO A N 1
ATOM 1431 C CA . PRO A 1 194 ? -5.559 9.596 -17.135 1.00 88.56 194 PRO A CA 1
ATOM 1432 C C . PRO A 1 194 ? -4.931 8.299 -16.584 1.00 88.56 194 PRO A C 1
ATOM 1434 O O . PRO A 1 194 ? -3.793 8.307 -16.092 1.00 88.56 194 PRO A O 1
ATOM 1437 N N . PRO A 1 195 ? -5.616 7.147 -16.719 1.00 83.31 195 PRO A N 1
ATOM 1438 C CA . PRO A 1 195 ? -5.023 5.840 -16.445 1.00 83.31 195 PRO A CA 1
ATOM 1439 C C . PRO A 1 195 ? -3.721 5.621 -17.233 1.00 83.31 195 PRO A C 1
ATOM 1441 O O . PRO A 1 195 ? -3.668 5.838 -18.442 1.00 83.31 195 PRO A O 1
ATOM 1444 N N . GLY A 1 196 ? -2.667 5.173 -16.546 1.00 84.25 196 GLY A N 1
ATOM 1445 C CA . GLY A 1 196 ? -1.329 4.973 -17.124 1.00 84.25 196 GLY A CA 1
ATOM 1446 C C . GLY A 1 196 ? -0.417 6.209 -17.111 1.00 84.25 196 GLY A C 1
ATOM 1447 O O . GLY A 1 196 ? 0.791 6.061 -17.275 1.00 84.25 196 GLY A O 1
ATOM 1448 N N . GLU A 1 197 ? -0.944 7.404 -16.825 1.00 91.44 197 GLU A N 1
ATOM 1449 C CA . GLU A 1 197 ? -0.163 8.655 -16.744 1.00 91.44 197 GLU A CA 1
ATOM 1450 C C . GLU A 1 197 ? 0.186 9.065 -15.301 1.00 91.44 197 GLU A C 1
ATOM 1452 O O . GLU A 1 197 ? 0.585 10.194 -15.030 1.00 91.44 197 GLU A O 1
ATOM 1457 N N . GLY A 1 198 ? 0.074 8.126 -14.359 1.00 93.31 198 GLY A N 1
ATOM 1458 C CA . GLY A 1 198 ? 0.459 8.332 -12.960 1.00 93.31 198 GLY A CA 1
ATOM 1459 C C . GLY A 1 198 ? -0.701 8.673 -12.033 1.00 93.31 198 GLY A C 1
ATOM 1460 O O . GLY A 1 198 ? -0.455 9.131 -10.925 1.00 93.31 198 GLY A O 1
ATOM 1461 N N . TYR A 1 199 ? -1.949 8.433 -12.448 1.00 95.56 199 TYR A N 1
ATOM 1462 C CA . TYR A 1 199 ? -3.115 8.520 -11.568 1.00 95.56 199 TYR A CA 1
ATOM 1463 C C . TYR A 1 199 ? -2.978 7.582 -10.358 1.00 95.56 199 TYR A C 1
ATOM 1465 O O . TYR A 1 199 ? -3.012 6.363 -10.515 1.00 95.56 199 TYR A O 1
ATOM 1473 N N . THR A 1 200 ? -2.873 8.142 -9.152 1.00 96.88 200 THR A N 1
ATOM 1474 C CA . THR A 1 200 ? -2.769 7.397 -7.882 1.00 96.88 200 THR A CA 1
ATOM 1475 C C . THR A 1 200 ? -4.038 7.484 -7.034 1.00 96.88 200 THR A C 1
ATOM 1477 O O . THR A 1 200 ? -4.060 7.006 -5.899 1.00 96.88 200 THR A O 1
ATOM 1480 N N . GLY A 1 201 ? -5.127 8.060 -7.560 1.00 95.19 201 GLY A N 1
ATOM 1481 C CA . GLY A 1 201 ? -6.399 8.230 -6.839 1.00 95.19 201 GLY A CA 1
ATOM 1482 C C . GLY A 1 201 ? -7.006 6.929 -6.287 1.00 95.19 201 GLY A C 1
ATOM 1483 O O . GLY A 1 201 ? -7.635 6.947 -5.230 1.00 95.19 201 GLY A O 1
ATOM 1484 N N . HIS A 1 202 ? -6.753 5.802 -6.956 1.00 94.62 202 HIS A N 1
ATOM 1485 C CA . HIS A 1 202 ? -7.219 4.470 -6.555 1.00 94.62 202 HIS A CA 1
ATOM 1486 C C . HIS A 1 202 ? -6.290 3.764 -5.552 1.00 94.62 202 HIS A C 1
ATOM 1488 O O . HIS A 1 202 ? -6.733 2.864 -4.844 1.00 94.62 202 HIS A O 1
ATOM 1494 N N . CYS A 1 203 ? -5.023 4.181 -5.440 1.00 97.56 203 CYS A N 1
ATOM 1495 C CA . CYS A 1 203 ? -4.070 3.552 -4.529 1.00 97.56 203 CYS A CA 1
ATOM 1496 C C . CYS A 1 203 ? -4.596 3.571 -3.092 1.00 97.56 203 CYS A C 1
ATOM 1498 O O . CYS A 1 203 ? -4.950 4.634 -2.570 1.00 97.56 203 CYS A O 1
ATOM 1500 N N . PHE A 1 204 ? -4.619 2.390 -2.471 1.00 98.19 204 PHE A N 1
ATOM 1501 C CA . PHE A 1 204 ? -5.124 2.131 -1.120 1.00 98.19 204 PHE A CA 1
ATOM 1502 C C . PHE A 1 204 ? -6.621 2.426 -0.909 1.00 98.19 204 PHE A C 1
ATOM 1504 O O . PHE A 1 204 ? -7.102 2.300 0.212 1.00 98.19 204 PHE A O 1
ATOM 1511 N N . ASN A 1 205 ? -7.360 2.793 -1.962 1.00 96.75 205 ASN A N 1
ATOM 1512 C CA . ASN A 1 205 ? -8.777 3.173 -1.912 1.00 96.75 205 ASN A CA 1
ATOM 1513 C C . ASN A 1 205 ? -9.736 2.071 -2.382 1.00 96.75 205 ASN A C 1
ATOM 1515 O O . ASN A 1 205 ? -10.951 2.238 -2.278 1.00 96.75 205 ASN A O 1
ATOM 1519 N N . ASP A 1 206 ? -9.207 0.956 -2.872 1.00 96.62 206 ASP A N 1
ATOM 1520 C CA . ASP A 1 206 ? -9.971 -0.226 -3.258 1.00 96.62 206 ASP A CA 1
ATOM 1521 C C . ASP A 1 206 ? -9.401 -1.489 -2.598 1.00 96.62 206 ASP A C 1
ATOM 1523 O O . ASP A 1 206 ? -8.454 -1.440 -1.806 1.00 96.62 206 ASP A O 1
ATOM 1527 N N . PHE A 1 207 ? -10.018 -2.632 -2.881 1.00 97.94 207 PHE A N 1
ATOM 1528 C CA . PHE A 1 207 ? -9.652 -3.886 -2.243 1.00 97.94 207 PHE A CA 1
ATOM 1529 C C . PHE A 1 207 ? -8.283 -4.441 -2.662 1.00 97.94 207 PHE A C 1
ATOM 1531 O O . PHE A 1 207 ? -7.704 -5.241 -1.923 1.00 97.94 207 PHE A O 1
ATOM 1538 N N . ASN A 1 208 ? -7.784 -4.065 -3.842 1.00 97.31 208 ASN A N 1
ATOM 1539 C CA . ASN A 1 208 ? -6.745 -4.799 -4.559 1.00 97.31 208 ASN A CA 1
ATOM 1540 C C . ASN A 1 208 ? -5.443 -4.006 -4.716 1.00 97.31 208 ASN A C 1
ATOM 1542 O O . ASN A 1 208 ? -4.376 -4.588 -4.561 1.00 97.31 208 ASN A O 1
ATOM 1546 N N . HIS A 1 209 ? -5.495 -2.703 -4.997 1.00 97.88 209 HIS A N 1
ATOM 1547 C CA . HIS A 1 209 ? -4.331 -1.837 -5.230 1.00 97.88 209 HIS A CA 1
ATOM 1548 C C . HIS A 1 209 ? -3.750 -1.323 -3.911 1.00 97.88 209 HIS A C 1
ATOM 1550 O O . HIS A 1 209 ? -3.747 -0.124 -3.611 1.00 97.88 209 HIS A O 1
ATOM 1556 N N . VAL A 1 210 ? -3.294 -2.264 -3.087 1.00 98.50 210 VAL A N 1
ATOM 1557 C CA . VAL A 1 210 ? -2.932 -2.028 -1.684 1.00 98.50 210 VAL A CA 1
ATOM 1558 C C . VAL A 1 210 ? -1.468 -2.321 -1.366 1.00 98.50 210 VAL A C 1
ATOM 1560 O O . VAL A 1 210 ? -1.056 -2.142 -0.219 1.00 98.50 210 VAL A O 1
ATOM 1563 N N . ASP A 1 211 ? -0.682 -2.727 -2.363 1.00 98.62 211 ASP A N 1
ATOM 1564 C CA . ASP A 1 211 ? 0.723 -3.096 -2.201 1.00 98.62 211 ASP A CA 1
ATOM 1565 C 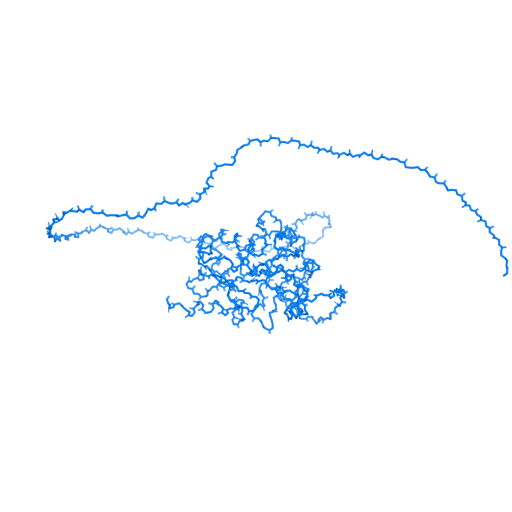C . ASP A 1 211 ? 1.641 -1.930 -2.556 1.00 98.62 211 ASP A C 1
ATOM 1567 O O . ASP A 1 211 ? 1.765 -1.579 -3.727 1.00 98.62 211 ASP A O 1
ATOM 1571 N N . ALA A 1 212 ? 2.367 -1.373 -1.587 1.00 98.62 212 ALA A N 1
ATOM 1572 C CA . ALA A 1 212 ? 3.437 -0.411 -1.841 1.00 98.62 212 ALA A CA 1
ATOM 1573 C C . ALA A 1 212 ? 4.662 -1.136 -2.422 1.00 98.62 212 ALA A C 1
ATOM 1575 O O . ALA A 1 212 ? 5.591 -1.514 -1.708 1.00 98.62 212 ALA A O 1
ATOM 1576 N N . THR A 1 213 ? 4.656 -1.366 -3.733 1.00 98.50 213 THR A N 1
ATOM 1577 C CA . THR A 1 213 ? 5.699 -2.127 -4.431 1.00 98.50 213 THR A CA 1
ATOM 1578 C C . THR A 1 213 ? 6.795 -1.195 -4.900 1.00 98.50 213 THR A C 1
ATOM 1580 O O . THR A 1 213 ? 6.545 -0.317 -5.721 1.00 98.50 213 THR A O 1
ATOM 1583 N N . THR A 1 214 ? 8.016 -1.394 -4.419 1.00 97.25 214 THR A N 1
ATOM 1584 C CA . THR A 1 214 ? 9.184 -0.609 -4.834 1.00 97.25 214 THR A CA 1
ATOM 1585 C C . THR A 1 214 ? 10.005 -1.406 -5.829 1.00 97.25 214 THR A C 1
ATOM 1587 O O . THR A 1 214 ? 10.418 -2.516 -5.519 1.00 97.25 214 THR A O 1
ATOM 1590 N N . MET A 1 215 ? 10.273 -0.870 -7.012 1.00 97.00 215 MET A N 1
ATOM 1591 C CA . MET A 1 215 ? 10.906 -1.622 -8.094 1.00 97.00 215 MET A CA 1
ATOM 1592 C C . MET A 1 215 ? 11.998 -0.825 -8.798 1.00 97.00 215 MET A C 1
ATOM 1594 O O . MET A 1 215 ? 11.982 0.409 -8.815 1.00 97.00 215 MET A O 1
ATOM 1598 N N . THR A 1 216 ? 12.956 -1.523 -9.396 1.00 96.38 216 THR A N 1
ATOM 1599 C CA . THR A 1 216 ? 13.897 -0.903 -10.326 1.00 96.38 216 THR A CA 1
ATOM 1600 C C . THR A 1 216 ? 13.127 -0.399 -11.548 1.00 96.38 216 THR A C 1
ATOM 1602 O O . THR A 1 216 ? 12.111 -0.962 -11.958 1.00 96.38 216 THR A O 1
ATOM 1605 N N . LEU A 1 217 ? 13.578 0.704 -12.146 1.00 92.81 217 LEU A N 1
ATOM 1606 C CA . LEU A 1 217 ? 12.864 1.266 -13.296 1.00 92.81 217 LEU A CA 1
ATOM 1607 C C . LEU A 1 217 ? 12.987 0.399 -14.557 1.00 92.81 217 LEU A C 1
ATOM 1609 O O . LEU A 1 217 ? 12.145 0.522 -15.446 1.00 92.81 217 LEU A O 1
ATOM 1613 N N . ASP A 1 218 ? 13.970 -0.500 -14.612 1.00 90.25 218 ASP A N 1
ATOM 1614 C CA . ASP A 1 218 ? 14.166 -1.438 -15.723 1.00 90.25 218 ASP A CA 1
ATOM 1615 C C . ASP A 1 218 ? 13.040 -2.474 -15.819 1.00 90.25 218 ASP A C 1
ATOM 1617 O O . ASP A 1 218 ? 12.739 -2.952 -16.909 1.00 90.25 218 ASP A O 1
ATOM 1621 N N . VAL A 1 219 ? 12.387 -2.794 -14.696 1.00 88.19 219 VAL A N 1
ATOM 1622 C CA . VAL A 1 219 ? 11.248 -3.725 -14.661 1.00 88.19 219 VAL A CA 1
ATOM 1623 C C . VAL A 1 219 ? 9.898 -3.013 -14.658 1.00 88.19 219 VAL A C 1
ATOM 1625 O O . VAL A 1 219 ? 8.868 -3.670 -14.751 1.00 88.19 219 VAL A O 1
ATOM 1628 N N . SER A 1 220 ? 9.865 -1.678 -14.573 1.00 84.81 220 SER A N 1
ATOM 1629 C CA . SER A 1 220 ? 8.608 -0.915 -14.462 1.00 84.81 220 SER A CA 1
ATOM 1630 C C . SER A 1 220 ? 7.686 -1.052 -15.683 1.00 84.81 220 SER A C 1
ATOM 1632 O O . SER A 1 220 ? 6.475 -0.864 -15.566 1.00 84.81 220 SER A O 1
ATOM 1634 N N . ASP A 1 221 ? 8.243 -1.447 -16.830 1.00 86.69 221 ASP A N 1
ATOM 1635 C CA . ASP A 1 221 ? 7.528 -1.722 -18.078 1.00 86.69 221 ASP A CA 1
ATOM 1636 C C . ASP A 1 221 ? 7.215 -3.226 -18.275 1.00 86.69 221 ASP A C 1
ATOM 1638 O O . ASP A 1 221 ? 6.641 -3.610 -19.293 1.00 86.69 221 ASP A O 1
ATOM 1642 N N . ASN A 1 222 ? 7.547 -4.100 -17.309 1.00 87.31 222 ASN A N 1
ATOM 1643 C CA . ASN A 1 222 ? 7.267 -5.538 -17.401 1.00 87.31 222 ASN A CA 1
ATOM 1644 C C . ASN A 1 222 ? 5.770 -5.811 -17.526 1.00 87.31 222 ASN A C 1
ATOM 1646 O O . ASN A 1 222 ? 4.966 -5.231 -16.804 1.00 87.31 222 ASN A O 1
ATOM 1650 N N . GLU A 1 223 ? 5.401 -6.755 -18.382 1.00 86.62 223 GLU A N 1
ATOM 1651 C CA . GLU A 1 223 ? 4.022 -7.190 -18.600 1.00 86.62 223 GLU A CA 1
ATOM 1652 C C . GLU A 1 223 ? 3.670 -8.397 -17.720 1.00 86.62 223 GLU A C 1
ATOM 1654 O O . GLU A 1 223 ? 4.513 -9.264 -17.493 1.00 86.62 223 GLU A O 1
ATOM 1659 N N . ASN A 1 224 ? 2.413 -8.506 -17.281 1.00 80.62 224 ASN A N 1
ATOM 1660 C CA . ASN A 1 224 ? 1.927 -9.660 -16.518 1.00 80.62 224 ASN A CA 1
ATOM 1661 C C . ASN A 1 224 ? 1.996 -10.966 -17.331 1.00 80.62 224 ASN A C 1
ATOM 1663 O O . ASN A 1 224 ? 2.274 -12.037 -16.801 1.00 80.62 224 ASN A O 1
ATOM 1667 N N . ARG A 1 225 ? 1.686 -10.897 -18.631 1.00 84.69 225 ARG A N 1
ATOM 1668 C CA . ARG A 1 225 ? 1.657 -12.035 -19.568 1.00 84.69 225 ARG A CA 1
ATOM 1669 C C . ARG A 1 225 ? 0.879 -13.273 -19.089 1.00 84.69 225 ARG A C 1
ATOM 1671 O O . ARG A 1 225 ? 1.177 -14.397 -19.487 1.00 84.69 225 ARG A O 1
ATOM 1678 N N . GLY A 1 226 ? -0.131 -13.067 -18.244 1.00 81.81 226 GLY A N 1
ATOM 1679 C CA . GLY A 1 226 ? -0.944 -14.135 -17.659 1.00 81.81 226 GLY A CA 1
ATOM 1680 C C . GLY A 1 226 ? -0.314 -14.845 -16.456 1.00 81.81 226 GLY A C 1
ATOM 1681 O O . GLY A 1 226 ? -0.870 -15.849 -16.012 1.00 81.81 226 GLY A O 1
ATOM 1682 N N . ALA A 1 227 ? 0.807 -14.348 -15.920 1.00 78.50 227 ALA A N 1
ATOM 1683 C CA . ALA A 1 227 ? 1.438 -14.894 -14.720 1.00 78.50 227 ALA A CA 1
ATOM 1684 C C . ALA A 1 227 ? 0.531 -14.748 -13.487 1.00 78.50 227 ALA A C 1
ATOM 1686 O O . ALA A 1 227 ? 0.351 -15.703 -12.732 1.00 78.50 227 ALA A O 1
ATOM 1687 N N . VAL A 1 228 ? -0.105 -13.585 -13.335 1.00 80.12 228 VAL A N 1
ATOM 1688 C CA . VAL A 1 228 ? -1.126 -13.316 -12.321 1.00 80.12 228 VAL A CA 1
ATOM 1689 C C . VAL A 1 228 ? -2.507 -13.455 -12.949 1.00 80.12 228 VAL A C 1
ATOM 1691 O O . VAL A 1 228 ? -2.863 -12.765 -13.911 1.00 80.12 228 VAL A O 1
ATOM 1694 N N . ARG A 1 229 ? -3.308 -14.369 -12.399 1.00 81.50 229 ARG A N 1
ATOM 1695 C CA . ARG A 1 229 ? -4.667 -14.642 -12.874 1.00 81.50 229 ARG A CA 1
ATOM 1696 C C . ARG A 1 229 ? -5.594 -13.472 -12.537 1.00 81.50 229 ARG A C 1
ATOM 1698 O O . ARG A 1 229 ? -5.648 -13.057 -11.389 1.00 81.50 229 ARG A O 1
ATOM 1705 N N . GLY A 1 230 ? -6.378 -13.024 -13.518 1.00 80.06 230 GLY A N 1
ATOM 1706 C CA . GLY A 1 230 ? -7.342 -11.929 -13.345 1.00 80.06 230 GLY A CA 1
ATOM 1707 C C . GLY A 1 230 ? -6.765 -10.535 -13.595 1.00 80.06 230 GLY A C 1
ATOM 1708 O O . GLY A 1 230 ? -7.522 -9.575 -13.600 1.00 80.06 230 GLY A O 1
ATOM 1709 N N . ILE A 1 231 ? -5.461 -10.429 -13.865 1.00 84.12 231 ILE A N 1
ATOM 1710 C CA . ILE A 1 231 ? -4.779 -9.167 -14.167 1.00 84.12 231 ILE A CA 1
ATOM 1711 C C . ILE A 1 231 ? -4.537 -9.051 -15.675 1.00 84.12 231 ILE A C 1
ATOM 1713 O O . ILE A 1 231 ? -4.236 -10.045 -16.346 1.00 84.12 231 ILE A O 1
ATOM 1717 N N . ALA A 1 232 ? -4.651 -7.833 -16.210 1.00 79.50 232 ALA A N 1
ATOM 1718 C CA . ALA A 1 232 ? -4.429 -7.538 -17.623 1.00 79.50 232 ALA A CA 1
ATOM 1719 C C . ALA A 1 232 ? -3.077 -8.082 -18.123 1.00 79.50 232 ALA A C 1
ATOM 1721 O O . ALA A 1 232 ? -2.090 -8.081 -17.396 1.00 79.50 232 ALA A O 1
ATOM 1722 N N . PHE A 1 233 ? -3.027 -8.567 -19.370 1.00 83.19 233 PHE A N 1
ATOM 1723 C CA . PHE A 1 233 ? -1.822 -9.196 -19.929 1.00 83.19 233 PHE A CA 1
ATOM 1724 C C . PHE A 1 233 ? -0.672 -8.197 -20.124 1.00 83.19 233 PHE A C 1
ATOM 1726 O O . PHE A 1 233 ? 0.471 -8.515 -19.802 1.00 83.19 233 PHE A O 1
ATOM 1733 N N . GLY A 1 234 ? -0.971 -7.014 -20.668 1.00 81.94 234 GLY A N 1
ATOM 1734 C CA . GLY A 1 234 ? 0.007 -5.956 -20.928 1.00 81.94 234 GLY A CA 1
ATOM 1735 C C . GLY A 1 234 ? 0.169 -4.996 -19.750 1.00 81.94 234 GLY A C 1
ATOM 1736 O O . GLY A 1 234 ? -0.680 -4.941 -18.864 1.00 81.94 234 GLY A O 1
ATOM 1737 N N . ASN A 1 235 ? 1.240 -4.204 -19.775 1.00 79.88 235 ASN A N 1
ATOM 1738 C CA . ASN A 1 235 ? 1.513 -3.165 -18.789 1.00 79.88 235 ASN A CA 1
ATOM 1739 C C . ASN A 1 235 ? 1.680 -1.807 -19.483 1.00 79.88 235 ASN A C 1
ATOM 1741 O O . ASN A 1 235 ? 2.477 -1.664 -20.405 1.00 79.88 235 ASN A O 1
ATOM 1745 N N . ARG A 1 236 ? 0.916 -0.807 -19.038 1.00 81.38 236 ARG A N 1
ATOM 1746 C CA . ARG A 1 236 ? 1.037 0.594 -19.485 1.00 81.38 236 ARG A CA 1
ATOM 1747 C C . ARG A 1 236 ? 1.444 1.527 -18.344 1.00 81.38 236 ARG A C 1
ATOM 1749 O O . ARG A 1 236 ? 1.330 2.739 -18.471 1.00 81.38 236 ARG A O 1
ATOM 1756 N N . LEU A 1 237 ? 1.867 0.959 -17.218 1.00 83.38 237 LEU A N 1
ATOM 1757 C CA . LEU A 1 237 ? 2.095 1.685 -15.977 1.00 83.38 237 LEU A CA 1
ATOM 1758 C C . LEU A 1 237 ? 3.480 2.320 -15.917 1.00 83.38 237 LEU A C 1
ATOM 1760 O O . LEU A 1 237 ? 3.631 3.279 -15.179 1.00 83.38 237 LEU A O 1
ATOM 1764 N N . GLY A 1 238 ? 4.478 1.855 -16.676 1.00 88.38 238 GLY A N 1
ATOM 1765 C CA . GLY A 1 238 ? 5.857 2.349 -16.567 1.00 88.38 238 GLY A CA 1
ATOM 1766 C C . GLY A 1 238 ? 6.005 3.879 -16.619 1.00 88.38 238 GLY A C 1
ATOM 1767 O O . GLY A 1 238 ? 6.634 4.444 -15.719 1.00 88.38 238 GLY A O 1
ATOM 1768 N N . PRO A 1 239 ? 5.386 4.595 -17.581 1.00 90.94 239 PRO A N 1
ATOM 1769 C CA . PRO A 1 239 ? 5.350 6.059 -17.569 1.00 90.94 239 PRO A CA 1
ATOM 1770 C C . PRO A 1 239 ? 4.710 6.628 -16.294 1.00 90.94 239 PRO A C 1
ATOM 1772 O O . PRO A 1 239 ? 5.295 7.498 -15.647 1.00 90.94 239 PRO A O 1
ATOM 1775 N N . GLY A 1 240 ? 3.558 6.092 -15.887 1.00 93.25 240 GLY A N 1
ATOM 1776 C CA . GLY A 1 240 ? 2.861 6.495 -14.669 1.00 93.25 240 GLY A CA 1
ATOM 1777 C C . GLY A 1 240 ? 3.656 6.245 -13.388 1.00 93.25 240 GLY A C 1
ATOM 1778 O O . GLY A 1 240 ? 3.678 7.108 -12.516 1.00 93.25 240 GLY A O 1
ATOM 1779 N N . ILE A 1 241 ? 4.386 5.131 -13.298 1.00 95.00 241 ILE A N 1
ATOM 1780 C CA . ILE A 1 241 ? 5.274 4.797 -12.178 1.00 95.00 241 ILE A CA 1
ATOM 1781 C C . ILE A 1 241 ? 6.365 5.857 -12.056 1.00 95.00 241 ILE A C 1
ATOM 1783 O O . ILE A 1 241 ? 6.598 6.376 -10.966 1.00 95.00 241 ILE A O 1
ATOM 1787 N N . ARG A 1 242 ? 7.009 6.234 -13.167 1.00 94.88 242 ARG A N 1
ATOM 1788 C CA . ARG A 1 242 ? 8.059 7.269 -13.171 1.00 94.88 242 ARG A CA 1
ATOM 1789 C C . ARG A 1 242 ? 7.517 8.631 -12.730 1.00 94.88 242 ARG A C 1
ATOM 1791 O O . ARG A 1 242 ? 8.190 9.332 -11.982 1.00 94.88 242 ARG A O 1
ATOM 1798 N N . VAL A 1 243 ? 6.311 8.993 -13.170 1.00 95.81 243 VAL A N 1
ATOM 1799 C CA . VAL A 1 243 ? 5.666 10.278 -12.840 1.00 95.81 243 VAL A CA 1
ATOM 1800 C C . VAL A 1 243 ? 5.197 10.330 -11.384 1.00 95.81 243 VAL A C 1
ATOM 1802 O O . VAL A 1 243 ? 5.403 11.340 -10.706 1.00 95.81 243 VAL A O 1
ATOM 1805 N N . ALA A 1 244 ? 4.572 9.256 -10.903 1.00 97.06 244 ALA A N 1
ATOM 1806 C CA . ALA A 1 244 ? 3.987 9.185 -9.570 1.00 97.06 244 ALA A CA 1
ATOM 1807 C C . ALA A 1 244 ? 5.016 8.920 -8.467 1.00 97.06 244 ALA A C 1
ATOM 1809 O O . ALA A 1 244 ? 4.735 9.191 -7.303 1.00 97.06 244 ALA A O 1
ATOM 1810 N N . SER A 1 245 ? 6.201 8.409 -8.796 1.00 97.75 245 SER A N 1
ATOM 1811 C CA . SER A 1 245 ? 7.230 8.119 -7.798 1.00 97.75 245 SER A CA 1
ATOM 1812 C C . SER A 1 245 ? 7.797 9.396 -7.175 1.00 97.75 245 SER A C 1
ATOM 1814 O O . SER A 1 245 ? 8.270 10.303 -7.860 1.00 97.75 245 SER A O 1
ATOM 1816 N N . ASP A 1 246 ? 7.796 9.450 -5.845 1.00 97.31 246 ASP A N 1
ATOM 1817 C CA . ASP A 1 246 ? 8.503 10.471 -5.074 1.00 97.31 246 ASP A CA 1
ATOM 1818 C C . ASP A 1 246 ? 10.023 10.219 -5.157 1.00 97.31 246 ASP A C 1
ATOM 1820 O O . ASP A 1 246 ? 10.479 9.164 -4.693 1.00 97.31 246 ASP A O 1
ATOM 1824 N N . PRO A 1 247 ? 10.825 11.125 -5.750 1.00 96.06 247 PRO A N 1
ATOM 1825 C CA . PRO A 1 247 ? 12.270 10.936 -5.851 1.00 96.06 247 PRO A CA 1
ATOM 1826 C C . PRO A 1 247 ? 12.967 10.937 -4.482 1.00 96.06 247 PRO A C 1
ATOM 1828 O O . PRO A 1 247 ? 14.002 10.286 -4.342 1.00 96.06 247 PRO A O 1
ATOM 1831 N N . ASP A 1 248 ? 12.383 11.570 -3.459 1.00 97.12 248 ASP A N 1
ATOM 1832 C CA . ASP A 1 248 ? 12.997 11.696 -2.130 1.00 97.12 248 ASP A CA 1
ATOM 1833 C C . ASP A 1 248 ? 13.032 10.364 -1.363 1.00 97.12 248 ASP A C 1
ATOM 1835 O O . ASP A 1 248 ? 13.700 10.245 -0.335 1.00 97.12 248 ASP A O 1
ATOM 1839 N N . LEU A 1 249 ? 12.313 9.340 -1.839 1.00 97.56 249 LEU A N 1
ATOM 1840 C CA . LEU A 1 249 ? 12.360 7.995 -1.262 1.00 97.56 249 LEU A CA 1
ATOM 1841 C C . LEU A 1 249 ? 13.606 7.199 -1.709 1.00 97.56 249 LEU A C 1
ATOM 1843 O O . LEU A 1 249 ? 13.964 6.214 -1.067 1.00 97.56 249 LEU A O 1
ATOM 1847 N N . GLY A 1 250 ? 14.285 7.610 -2.785 1.00 97.31 250 GLY A N 1
ATOM 1848 C CA . GLY A 1 250 ? 15.477 6.936 -3.315 1.00 97.31 250 GLY A CA 1
ATOM 1849 C C . GLY A 1 250 ? 15.317 6.410 -4.748 1.00 97.31 250 GLY A C 1
ATOM 1850 O O . GLY A 1 250 ? 14.276 6.610 -5.375 1.00 97.31 250 GLY A O 1
ATOM 1851 N N . PRO A 1 251 ? 16.344 5.742 -5.304 1.00 96.81 251 PRO A N 1
ATOM 1852 C CA . PRO A 1 251 ? 16.345 5.303 -6.700 1.00 96.81 251 PRO A CA 1
ATOM 1853 C C . PRO A 1 251 ? 15.274 4.239 -6.983 1.00 96.81 251 PRO A C 1
ATOM 1855 O O . PRO A 1 251 ? 14.913 3.459 -6.105 1.00 96.81 251 PRO A O 1
ATOM 1858 N N . GLY A 1 252 ? 14.798 4.174 -8.228 1.00 96.56 252 GLY A N 1
ATOM 1859 C CA . GLY A 1 252 ? 13.729 3.259 -8.641 1.00 96.56 252 GLY A CA 1
ATOM 1860 C C . GLY A 1 252 ? 12.369 3.948 -8.748 1.00 96.56 252 GLY A C 1
ATOM 1861 O O . GLY A 1 252 ? 12.290 5.170 -8.865 1.00 96.56 252 GLY A O 1
ATOM 1862 N N . GLY A 1 253 ? 11.301 3.156 -8.716 1.00 97.31 253 GLY A N 1
ATOM 1863 C CA . GLY A 1 253 ? 9.924 3.637 -8.684 1.00 97.31 253 GLY A CA 1
ATOM 1864 C C . GLY A 1 253 ? 9.074 2.896 -7.657 1.00 97.31 253 GLY A C 1
ATOM 1865 O O . GLY A 1 253 ? 9.447 1.819 -7.195 1.00 97.31 253 GLY A O 1
ATOM 1866 N N . THR A 1 254 ? 7.933 3.478 -7.297 1.00 97.88 254 THR A N 1
ATOM 1867 C CA . THR A 1 254 ? 6.890 2.816 -6.504 1.00 97.88 254 THR A CA 1
ATOM 1868 C C . THR A 1 254 ? 5.593 2.742 -7.304 1.00 97.88 254 THR A C 1
ATOM 1870 O O . THR A 1 254 ? 5.275 3.663 -8.055 1.00 97.88 254 THR A O 1
ATOM 1873 N N . TRP A 1 255 ? 4.814 1.680 -7.097 1.00 97.94 255 TRP A N 1
ATOM 1874 C CA . TRP A 1 255 ? 3.410 1.617 -7.499 1.00 97.94 255 TRP A CA 1
ATOM 1875 C C . TRP A 1 255 ? 2.548 0.896 -6.459 1.00 97.94 255 TRP A C 1
ATOM 1877 O O . TRP A 1 255 ? 3.069 0.065 -5.717 1.00 97.94 255 TRP A O 1
ATOM 1887 N N . CYS A 1 256 ? 1.245 1.195 -6.436 1.00 97.56 256 CYS A N 1
ATOM 1888 C CA . CYS A 1 256 ? 0.240 0.457 -5.670 1.00 97.56 256 CYS A CA 1
ATOM 1889 C C . CYS A 1 256 ? -0.236 -0.768 -6.475 1.00 97.56 256 CYS A C 1
ATOM 1891 O O . CYS A 1 256 ? -1.191 -0.698 -7.245 1.00 97.56 256 CYS A O 1
ATOM 1893 N N . THR A 1 257 ? 0.492 -1.882 -6.398 1.00 97.06 257 THR A N 1
ATOM 1894 C CA . THR A 1 257 ? 0.180 -3.052 -7.238 1.00 97.06 257 THR A CA 1
ATOM 1895 C C . THR A 1 257 ? -0.977 -3.880 -6.671 1.00 97.06 257 THR A C 1
ATOM 1897 O O . THR A 1 257 ? -1.387 -3.708 -5.520 1.00 97.06 257 THR A O 1
ATOM 1900 N N . CYS A 1 258 ? -1.545 -4.744 -7.517 1.00 96.81 258 CYS A N 1
ATOM 1901 C CA . CYS A 1 258 ? -2.644 -5.624 -7.143 1.00 96.81 258 CYS A CA 1
ATOM 1902 C C . CYS A 1 258 ? -2.167 -6.745 -6.207 1.00 96.81 258 CYS A C 1
ATOM 1904 O O . CYS A 1 258 ? -1.271 -7.505 -6.576 1.00 96.81 258 CYS A O 1
ATOM 1906 N N . ALA A 1 259 ? -2.846 -6.909 -5.073 1.00 97.12 259 ALA A N 1
ATOM 1907 C CA . ALA A 1 259 ? -2.567 -7.909 -4.043 1.00 97.12 259 ALA A CA 1
ATOM 1908 C C . ALA A 1 259 ? -3.196 -9.289 -4.312 1.00 97.12 259 ALA A C 1
ATOM 1910 O O . ALA A 1 259 ? -3.007 -10.226 -3.529 1.00 97.12 259 ALA A O 1
ATOM 1911 N N . GLN A 1 260 ? -3.983 -9.436 -5.381 1.00 95.12 260 GLN A N 1
ATOM 1912 C CA . GLN A 1 260 ? -4.602 -10.706 -5.753 1.00 95.12 260 GLN A CA 1
ATOM 1913 C C . GLN A 1 260 ? -3.547 -11.806 -5.949 1.00 95.12 260 GLN A C 1
ATOM 1915 O O . GLN A 1 260 ? -2.644 -11.670 -6.763 1.00 95.12 260 GLN A O 1
ATOM 1920 N N . GLY A 1 261 ? -3.693 -12.918 -5.220 1.00 95.38 261 GLY A N 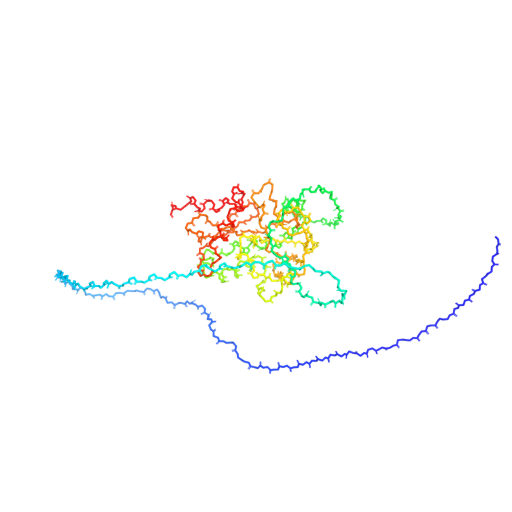1
ATOM 1921 C CA . GLY A 1 261 ? -2.683 -13.985 -5.159 1.00 95.38 261 GLY A CA 1
ATOM 1922 C C . GLY A 1 261 ? -1.741 -13.880 -3.953 1.00 95.38 261 GLY A C 1
ATOM 1923 O O . GLY A 1 261 ? -0.970 -14.805 -3.704 1.00 95.38 261 GLY A O 1
ATOM 1924 N N . GLY A 1 262 ? -1.853 -12.815 -3.154 1.00 96.44 262 GLY A N 1
ATOM 1925 C CA . GLY A 1 262 ? -1.028 -12.575 -1.969 1.00 96.44 262 GLY A CA 1
ATOM 1926 C C . GLY A 1 262 ? -1.265 -13.540 -0.800 1.00 96.44 262 GLY A C 1
ATOM 1927 O O . GLY A 1 262 ? -0.446 -13.596 0.110 1.00 96.44 262 GLY A O 1
ATOM 1928 N N . ALA A 1 263 ? -2.354 -14.319 -0.799 1.00 97.25 263 ALA A N 1
ATOM 1929 C CA . ALA A 1 263 ? -2.559 -15.384 0.190 1.00 97.25 263 ALA A CA 1
ATOM 1930 C C . ALA A 1 263 ? -1.662 -16.621 -0.035 1.00 97.25 263 ALA A C 1
ATOM 1932 O O . ALA A 1 263 ? -1.549 -17.456 0.862 1.00 97.25 263 ALA A O 1
ATOM 1933 N N . ALA A 1 264 ? -1.065 -16.772 -1.224 1.00 97.25 264 ALA A N 1
ATOM 1934 C CA . ALA A 1 264 ? -0.188 -17.896 -1.547 1.00 97.25 264 ALA A CA 1
ATOM 1935 C C . ALA A 1 264 ? 1.179 -17.791 -0.844 1.00 97.25 264 ALA A C 1
ATOM 1937 O O . ALA A 1 264 ? 1.594 -16.711 -0.430 1.00 97.25 264 ALA A O 1
ATOM 1938 N N . GLU A 1 265 ? 1.891 -18.918 -0.748 1.00 95.44 265 GLU A N 1
ATOM 1939 C CA . GLU A 1 265 ? 3.272 -18.970 -0.261 1.00 95.44 265 GLU A CA 1
ATOM 1940 C C . GLU A 1 265 ? 4.154 -19.760 -1.252 1.00 95.44 265 GLU A C 1
ATOM 1942 O O . GLU A 1 265 ? 3.922 -20.962 -1.433 1.00 95.44 265 GLU A O 1
ATOM 1947 N N . PRO A 1 266 ? 5.147 -19.120 -1.902 1.00 94.06 266 PRO A N 1
ATOM 1948 C CA . PRO A 1 266 ? 5.395 -17.670 -1.907 1.00 94.06 266 PRO A CA 1
ATOM 1949 C C . PRO A 1 266 ? 4.225 -16.883 -2.544 1.00 94.06 266 PRO A C 1
ATOM 1951 O O . PRO A 1 266 ? 3.428 -17.481 -3.278 1.00 94.06 266 PRO A O 1
ATOM 1954 N N . PRO A 1 267 ? 4.095 -15.565 -2.291 1.00 96.38 267 PRO A N 1
ATOM 1955 C CA . PRO A 1 267 ? 3.030 -14.761 -2.882 1.00 96.38 267 PRO A CA 1
ATOM 1956 C C . PRO A 1 267 ? 3.045 -14.808 -4.407 1.00 96.38 267 PRO A C 1
ATOM 1958 O O . PRO A 1 267 ? 4.093 -14.752 -5.050 1.00 96.38 267 PRO A O 1
ATOM 1961 N N . ALA A 1 268 ? 1.850 -14.889 -4.986 1.00 95.69 268 ALA A N 1
ATOM 1962 C CA . ALA A 1 268 ? 1.635 -14.981 -6.427 1.00 95.69 268 ALA A CA 1
ATOM 1963 C C . ALA A 1 268 ? 0.920 -13.733 -6.974 1.00 95.69 268 ALA A C 1
ATOM 1965 O O . ALA A 1 268 ? 0.075 -13.836 -7.864 1.00 95.69 268 ALA A O 1
ATOM 1966 N N . ASP A 1 269 ? 1.219 -12.572 -6.393 1.00 96.56 269 ASP A N 1
ATOM 1967 C CA . ASP A 1 269 ? 0.639 -11.279 -6.757 1.00 96.56 269 ASP A CA 1
ATOM 1968 C C . ASP A 1 269 ? 1.483 -10.525 -7.804 1.00 96.56 269 ASP A C 1
ATOM 1970 O O . ASP A 1 269 ? 2.495 -11.024 -8.315 1.00 96.56 269 ASP A O 1
ATOM 1974 N N . VAL A 1 270 ? 1.031 -9.325 -8.182 1.00 96.31 270 VAL A N 1
ATOM 1975 C CA . VAL A 1 270 ? 1.661 -8.527 -9.247 1.00 96.31 270 VAL A CA 1
ATOM 1976 C C . VAL A 1 270 ? 3.080 -8.100 -8.881 1.00 96.31 270 VAL A C 1
ATOM 1978 O O . VAL A 1 270 ? 3.966 -8.154 -9.739 1.00 96.31 270 VAL A O 1
ATOM 1981 N N . ALA A 1 271 ? 3.331 -7.724 -7.627 1.00 97.12 271 ALA A N 1
ATOM 1982 C CA . ALA A 1 271 ? 4.668 -7.353 -7.174 1.00 97.12 271 ALA A CA 1
ATOM 1983 C C . ALA A 1 271 ? 5.670 -8.493 -7.413 1.00 97.12 271 ALA A C 1
ATOM 1985 O O . ALA A 1 271 ? 6.693 -8.313 -8.087 1.00 97.12 271 ALA A O 1
ATOM 1986 N N . HIS A 1 272 ? 5.321 -9.687 -6.939 1.00 97.25 272 HIS A N 1
ATOM 1987 C CA . HIS A 1 272 ? 6.225 -10.829 -6.913 1.00 97.25 272 HIS A CA 1
ATOM 1988 C C . HIS A 1 272 ? 6.394 -11.484 -8.289 1.00 97.25 272 HIS A C 1
ATOM 1990 O O . HIS A 1 272 ? 7.509 -11.872 -8.653 1.00 97.25 272 HIS A O 1
ATOM 1996 N N . LEU A 1 273 ? 5.323 -11.590 -9.085 1.00 95.44 273 LEU A N 1
ATOM 1997 C CA . LEU A 1 273 ? 5.371 -12.293 -10.372 1.00 95.44 273 LEU A CA 1
ATOM 1998 C C . LEU A 1 273 ? 5.734 -11.391 -11.552 1.00 95.44 273 LEU A C 1
ATOM 2000 O O . LEU A 1 273 ? 6.629 -11.739 -12.323 1.00 95.44 273 LEU A O 1
ATOM 2004 N N . GLN A 1 274 ? 5.072 -10.242 -11.704 1.00 94.12 274 GLN A N 1
ATOM 2005 C CA . GLN A 1 274 ? 5.284 -9.360 -12.858 1.00 94.12 274 GLN A CA 1
ATOM 2006 C C . GLN A 1 274 ? 6.547 -8.513 -12.685 1.00 94.12 274 GLN A C 1
ATOM 2008 O O . GLN A 1 274 ? 7.404 -8.462 -13.572 1.00 94.12 274 GLN A O 1
ATOM 2013 N N . PHE A 1 275 ? 6.684 -7.864 -11.529 1.00 95.69 275 PHE A N 1
ATOM 2014 C CA . PHE A 1 275 ? 7.819 -6.979 -11.268 1.00 95.69 275 PHE A CA 1
ATOM 2015 C C . PHE A 1 275 ? 9.013 -7.694 -10.651 1.00 95.69 275 PHE A C 1
ATOM 2017 O O . PHE A 1 275 ? 10.084 -7.097 -10.581 1.00 95.69 275 PHE A O 1
ATOM 2024 N N . ARG A 1 276 ? 8.867 -8.966 -10.245 1.00 96.06 276 ARG A N 1
ATOM 2025 C CA . ARG A 1 276 ? 9.932 -9.730 -9.572 1.00 96.06 276 ARG A CA 1
ATOM 2026 C C . ARG A 1 276 ? 10.493 -8.933 -8.392 1.00 96.06 276 ARG A C 1
ATOM 2028 O O . ARG A 1 276 ? 11.710 -8.864 -8.216 1.00 96.06 276 ARG A O 1
ATOM 2035 N N . SER A 1 277 ? 9.598 -8.294 -7.644 1.00 97.19 277 SER A N 1
ATOM 2036 C CA . SER A 1 277 ? 9.917 -7.345 -6.587 1.00 97.19 277 SER A CA 1
ATOM 2037 C C . SER A 1 277 ? 9.198 -7.697 -5.290 1.00 97.19 277 SER A C 1
ATOM 2039 O O . SER A 1 277 ? 8.066 -8.177 -5.323 1.00 97.19 277 SER A O 1
ATOM 2041 N N . LYS A 1 278 ? 9.836 -7.405 -4.156 1.00 97.06 278 LYS A N 1
ATOM 2042 C CA . LYS A 1 278 ? 9.165 -7.393 -2.855 1.00 97.06 278 LYS A CA 1
ATOM 2043 C C . LYS A 1 278 ? 8.330 -6.126 -2.684 1.00 97.06 278 LYS A C 1
ATOM 2045 O O . LYS A 1 278 ? 8.645 -5.055 -3.215 1.00 97.06 278 LYS A O 1
ATOM 2050 N N . ILE A 1 279 ? 7.278 -6.232 -1.882 1.00 98.50 279 ILE A N 1
ATOM 2051 C CA . ILE A 1 279 ? 6.552 -5.056 -1.397 1.00 98.50 279 ILE A CA 1
ATOM 2052 C C . ILE A 1 279 ? 7.323 -4.419 -0.236 1.00 98.50 279 ILE A C 1
ATOM 2054 O O . ILE A 1 279 ? 7.924 -5.112 0.581 1.00 98.50 279 ILE A O 1
ATOM 2058 N N . ALA A 1 280 ? 7.281 -3.096 -0.113 1.00 98.56 280 ALA A N 1
ATOM 2059 C CA . ALA A 1 280 ? 7.697 -2.449 1.126 1.00 98.56 280 ALA A CA 1
ATOM 2060 C C . ALA A 1 280 ? 6.683 -2.765 2.231 1.00 98.56 280 ALA A C 1
ATOM 2062 O O . ALA A 1 280 ? 7.043 -3.187 3.327 1.00 98.56 280 ALA A O 1
ATOM 2063 N N . TRP A 1 281 ? 5.401 -2.591 1.919 1.00 98.81 281 TRP A N 1
ATOM 2064 C CA . TRP A 1 281 ? 4.299 -2.947 2.797 1.00 98.81 281 TRP A CA 1
ATOM 2065 C C . TRP A 1 281 ? 2.993 -3.071 2.014 1.00 98.81 281 TRP A C 1
ATOM 2067 O O . TRP A 1 281 ? 2.887 -2.556 0.901 1.00 98.81 281 TRP A O 1
ATOM 2077 N N . LYS A 1 282 ? 1.984 -3.717 2.599 1.00 98.56 282 LYS A N 1
ATOM 2078 C CA . LYS A 1 282 ? 0.599 -3.661 2.119 1.00 98.56 282 LYS A CA 1
ATOM 2079 C C . LYS A 1 282 ? -0.388 -3.290 3.207 1.00 98.56 282 LYS A C 1
ATOM 2081 O O . LYS A 1 282 ? -0.150 -3.561 4.384 1.00 98.56 282 LYS A O 1
ATOM 2086 N N . LEU A 1 283 ? -1.493 -2.675 2.801 1.00 98.81 283 LEU A N 1
ATOM 2087 C CA . LEU A 1 283 ? -2.608 -2.356 3.687 1.00 98.81 283 LEU A CA 1
ATOM 2088 C C . LEU A 1 283 ? -3.583 -3.535 3.764 1.00 98.81 283 LEU A C 1
ATOM 2090 O O . LEU A 1 283 ? -4.093 -3.996 2.741 1.00 98.81 283 LEU A O 1
ATOM 2094 N N . VAL A 1 284 ? -3.874 -3.979 4.989 1.00 98.81 284 VAL A N 1
ATOM 2095 C CA . VAL A 1 284 ? -4.848 -5.040 5.274 1.00 98.81 284 VAL A CA 1
ATOM 2096 C C . VAL A 1 284 ? -5.885 -4.542 6.277 1.00 98.81 284 VAL A C 1
ATOM 2098 O O . VAL A 1 284 ? -5.545 -4.149 7.394 1.00 98.81 284 VAL A O 1
ATOM 2101 N N . TRP A 1 285 ? -7.163 -4.573 5.908 1.00 98.75 285 TRP A N 1
ATOM 2102 C CA . TRP A 1 285 ? -8.264 -4.255 6.817 1.00 98.75 285 TRP A CA 1
ATOM 2103 C C . TRP A 1 285 ? -8.509 -5.396 7.813 1.00 98.75 285 TRP A C 1
ATOM 2105 O O . TRP A 1 285 ? -8.481 -6.576 7.470 1.00 98.75 285 TRP A O 1
ATOM 2115 N N . VAL A 1 286 ? -8.761 -5.044 9.071 1.00 98.62 286 VAL A N 1
ATOM 2116 C CA . VAL A 1 286 ? -8.945 -5.994 10.173 1.00 98.62 286 VAL A CA 1
ATOM 2117 C C . VAL A 1 286 ? -10.383 -6.528 10.171 1.00 98.62 286 VAL A C 1
ATOM 2119 O O . VAL A 1 286 ? -11.316 -5.723 10.173 1.00 98.62 286 VAL A O 1
ATOM 2122 N N . PRO A 1 287 ? -10.613 -7.855 10.233 1.00 97.50 287 PRO A N 1
ATOM 2123 C CA . PRO A 1 287 ? -11.940 -8.465 10.087 1.00 97.50 287 PRO A CA 1
ATOM 2124 C C . PRO A 1 287 ? -12.811 -8.390 11.356 1.00 97.50 287 PRO A C 1
ATOM 2126 O O . PRO A 1 287 ? -13.530 -9.328 11.697 1.00 97.50 287 PRO A O 1
ATOM 2129 N N . THR A 1 288 ? -12.779 -7.267 12.076 1.00 94.12 288 THR A N 1
ATOM 2130 C CA . THR A 1 288 ? -13.616 -6.990 13.255 1.00 94.12 288 THR A CA 1
ATOM 2131 C C . THR A 1 288 ? -14.132 -5.556 13.231 1.00 94.12 288 THR A C 1
ATOM 2133 O O . THR A 1 288 ? -13.680 -4.726 12.442 1.00 94.12 288 THR A O 1
ATOM 2136 N N . GLY A 1 289 ? -15.150 -5.262 14.048 1.00 91.50 289 GLY A N 1
ATOM 2137 C CA . GLY A 1 289 ? -15.670 -3.896 14.191 1.00 91.50 289 GLY A CA 1
ATOM 2138 C C . GLY A 1 289 ? -16.127 -3.258 12.873 1.00 91.50 289 GLY A C 1
ATOM 2139 O O . GLY A 1 289 ? -15.970 -2.058 12.686 1.00 91.50 289 GLY A O 1
ATOM 2140 N N . GLY A 1 290 ? -16.632 -4.058 11.926 1.00 95.00 290 GLY A N 1
ATOM 2141 C CA . GLY A 1 290 ? -17.042 -3.558 10.612 1.00 95.00 290 GLY A CA 1
ATOM 2142 C C . GLY A 1 290 ? -15.884 -3.130 9.707 1.00 95.00 290 GLY A C 1
ATOM 2143 O O . GLY A 1 290 ? -16.094 -2.275 8.850 1.00 95.00 290 GLY A O 1
ATOM 2144 N N . TYR A 1 291 ? -14.692 -3.718 9.871 1.00 97.88 291 TYR A N 1
ATOM 2145 C CA . TYR A 1 291 ? -13.495 -3.385 9.089 1.00 97.88 291 TYR A CA 1
ATOM 2146 C C . TYR A 1 291 ? -13.083 -1.918 9.257 1.00 97.88 291 TYR A C 1
ATOM 2148 O O . TYR A 1 291 ? -12.693 -1.253 8.304 1.00 97.88 291 TYR A O 1
ATOM 2156 N N . ALA A 1 292 ? -13.219 -1.386 10.476 1.00 97.62 292 ALA A N 1
ATOM 2157 C CA . ALA A 1 292 ? -12.904 0.008 10.791 1.00 97.62 292 ALA A CA 1
ATOM 2158 C C . ALA A 1 292 ? -11.407 0.266 11.033 1.00 97.62 292 ALA A C 1
ATOM 2160 O O . ALA A 1 292 ? -10.972 1.410 10.961 1.00 97.62 292 ALA A O 1
ATOM 2161 N N . ARG A 1 293 ? -10.622 -0.783 11.302 1.00 98.38 293 ARG A N 1
ATOM 2162 C CA . ARG A 1 293 ? -9.171 -0.716 11.521 1.00 98.38 293 ARG A CA 1
ATOM 2163 C C . ARG A 1 293 ? -8.429 -1.343 10.348 1.00 98.38 293 ARG A C 1
ATOM 2165 O O . ARG A 1 293 ? -8.885 -2.356 9.822 1.00 98.38 293 ARG A O 1
ATOM 2172 N N . PHE A 1 294 ? -7.272 -0.798 9.994 1.00 98.69 294 PHE A N 1
ATOM 2173 C CA . PHE A 1 294 ? -6.320 -1.433 9.082 1.00 98.69 294 PHE A CA 1
ATOM 2174 C C . PHE A 1 294 ? -4.952 -1.584 9.747 1.00 98.69 294 PHE A C 1
ATOM 2176 O O . PHE A 1 294 ? -4.620 -0.846 10.672 1.00 98.69 294 PHE A O 1
ATOM 2183 N N . VAL A 1 295 ? -4.151 -2.509 9.231 1.00 98.81 295 VAL A N 1
ATOM 2184 C CA . VAL A 1 295 ? -2.745 -2.702 9.581 1.00 98.81 295 VAL A CA 1
ATOM 2185 C C . VAL A 1 295 ? -1.898 -2.659 8.311 1.00 98.81 295 VAL A C 1
ATOM 2187 O O . VAL A 1 295 ? -2.287 -3.193 7.273 1.00 98.81 295 VAL A O 1
ATOM 2190 N N . LEU A 1 296 ? -0.743 -2.004 8.389 1.00 98.88 296 LEU A N 1
ATOM 2191 C CA . LEU A 1 296 ? 0.302 -2.081 7.375 1.00 98.88 296 LEU A CA 1
ATOM 2192 C C . LEU A 1 296 ? 1.217 -3.248 7.722 1.00 98.88 296 LEU A C 1
ATOM 2194 O O . LEU A 1 296 ? 1.721 -3.312 8.846 1.00 98.88 296 LEU A O 1
ATOM 2198 N N . VAL A 1 297 ? 1.441 -4.153 6.776 1.00 98.75 297 VAL A N 1
ATOM 2199 C CA . VAL A 1 297 ? 2.317 -5.318 6.959 1.00 98.75 297 VAL A CA 1
ATOM 2200 C C . VAL A 1 297 ? 3.452 -5.302 5.949 1.00 98.75 297 VAL A C 1
ATOM 2202 O O . VAL A 1 297 ? 3.215 -4.973 4.791 1.00 98.75 297 VAL A O 1
ATOM 2205 N N . ASP A 1 298 ? 4.672 -5.635 6.372 1.00 98.56 298 ASP A N 1
ATOM 2206 C CA . ASP A 1 298 ? 5.809 -5.790 5.455 1.00 98.56 298 ASP A CA 1
ATOM 2207 C C . ASP A 1 298 ? 5.708 -7.069 4.612 1.00 98.56 298 ASP A C 1
ATOM 2209 O O . ASP A 1 298 ? 4.781 -7.870 4.765 1.00 98.56 298 ASP A O 1
ATOM 2213 N N . ASP A 1 299 ? 6.680 -7.274 3.719 1.00 98.00 299 ASP A N 1
ATOM 2214 C CA . ASP A 1 299 ? 6.695 -8.441 2.840 1.00 98.00 299 ASP A CA 1
ATOM 2215 C C . ASP A 1 299 ? 6.722 -9.785 3.590 1.00 98.00 299 ASP A C 1
ATOM 2217 O O . ASP A 1 299 ? 6.158 -10.772 3.125 1.00 98.00 299 ASP A O 1
ATOM 2221 N N . ALA A 1 300 ? 7.313 -9.824 4.786 1.00 97.19 300 ALA A N 1
ATOM 2222 C CA . ALA A 1 300 ? 7.340 -11.014 5.631 1.00 97.19 300 ALA A CA 1
ATOM 2223 C C . ALA A 1 300 ? 6.036 -11.213 6.435 1.00 97.19 300 ALA A C 1
ATOM 2225 O O . ALA A 1 300 ? 5.872 -12.233 7.112 1.00 97.19 300 ALA A O 1
ATOM 2226 N N . GLY A 1 301 ? 5.095 -10.269 6.352 1.00 97.38 301 GLY A N 1
ATOM 2227 C CA . GLY A 1 301 ? 3.830 -10.277 7.082 1.00 97.38 301 GLY A CA 1
ATOM 2228 C C . GLY A 1 301 ? 3.920 -9.702 8.498 1.00 97.38 301 GLY A C 1
ATOM 2229 O O . GLY A 1 301 ? 2.993 -9.899 9.287 1.00 97.38 301 GLY A O 1
ATOM 2230 N N . ASN A 1 302 ? 5.005 -9.003 8.854 1.00 98.06 302 ASN A N 1
ATOM 2231 C CA . ASN A 1 302 ? 5.115 -8.343 10.155 1.00 98.06 302 ASN A CA 1
ATOM 2232 C C . ASN A 1 302 ? 4.344 -7.024 10.150 1.00 98.06 302 ASN A C 1
ATOM 2234 O O . ASN A 1 302 ? 4.436 -6.246 9.202 1.00 98.06 302 ASN A O 1
ATOM 2238 N N . ALA A 1 303 ? 3.638 -6.734 11.242 1.00 98.44 303 ALA A N 1
ATOM 2239 C CA . ALA A 1 303 ? 2.974 -5.448 11.425 1.00 98.44 303 ALA A CA 1
ATOM 2240 C C . ALA A 1 303 ? 3.995 -4.299 11.510 1.00 98.44 303 ALA A C 1
ATOM 2242 O O . ALA A 1 303 ? 5.000 -4.400 12.216 1.00 98.44 303 ALA A O 1
ATOM 2243 N N . LEU A 1 304 ? 3.705 -3.196 10.823 1.00 98.69 304 LEU A N 1
ATOM 2244 C CA . LEU A 1 304 ? 4.512 -1.974 10.829 1.00 98.69 304 LEU A CA 1
ATOM 2245 C C . LEU A 1 304 ? 3.810 -0.825 11.549 1.00 98.69 304 LEU A C 1
ATOM 2247 O O . LEU A 1 304 ? 4.423 -0.162 12.379 1.00 98.69 304 LEU A O 1
ATOM 2251 N N . ALA A 1 305 ? 2.540 -0.594 11.220 1.00 98.69 305 ALA A N 1
ATOM 2252 C CA . ALA A 1 305 ? 1.706 0.457 11.791 1.00 98.69 305 ALA A CA 1
ATOM 2253 C C . ALA A 1 305 ? 0.224 0.082 11.645 1.00 98.69 305 ALA A C 1
ATOM 2255 O O . ALA A 1 305 ? -0.129 -0.781 10.841 1.00 98.69 305 ALA A O 1
ATOM 2256 N N . THR A 1 306 ? -0.652 0.718 12.415 1.00 98.75 306 THR A N 1
ATOM 2257 C CA . THR A 1 306 ? -2.099 0.460 12.406 1.00 98.75 306 THR A CA 1
ATOM 2258 C C . THR A 1 306 ? -2.857 1.758 12.643 1.00 98.75 306 THR A C 1
ATOM 2260 O O . THR A 1 306 ? -2.322 2.681 13.250 1.00 98.75 306 THR A O 1
ATOM 2263 N N . GLY A 1 307 ? -4.114 1.814 12.213 1.00 98.25 307 GLY A N 1
ATOM 2264 C CA . GLY A 1 307 ? -4.992 2.952 12.468 1.00 98.25 307 GLY A CA 1
ATOM 2265 C C . GLY A 1 307 ? -6.464 2.586 12.389 1.00 98.25 307 GLY A C 1
ATOM 2266 O O . GLY A 1 307 ? -6.832 1.577 11.787 1.00 98.25 307 GLY A O 1
ATOM 2267 N N . THR A 1 308 ? -7.307 3.416 13.002 1.00 98.44 308 THR A N 1
ATOM 2268 C CA . THR A 1 308 ? -8.773 3.301 12.951 1.00 98.44 308 THR A CA 1
ATOM 2269 C C . THR A 1 308 ? -9.347 4.579 12.334 1.00 98.44 308 THR A C 1
ATOM 2271 O O . THR A 1 308 ? -9.869 5.429 13.057 1.00 98.44 308 THR A O 1
ATOM 2274 N N . PRO A 1 309 ? -9.169 4.779 11.017 1.00 98.38 309 PRO A N 1
ATOM 2275 C CA . PRO A 1 309 ? -9.535 6.021 10.352 1.00 98.38 309 PRO A CA 1
ATOM 2276 C C . PRO A 1 309 ? -11.050 6.248 10.346 1.00 98.38 309 PRO A C 1
ATOM 2278 O O . PRO A 1 309 ? -11.858 5.327 10.489 1.00 98.38 309 PRO A O 1
ATOM 2281 N N . THR A 1 310 ? -11.431 7.501 10.123 1.00 98.12 310 THR A N 1
ATOM 2282 C CA . THR A 1 310 ? -12.821 7.964 10.046 1.00 98.12 310 THR A CA 1
ATOM 2283 C C . THR A 1 310 ? -13.087 8.675 8.714 1.00 98.12 310 THR A C 1
ATOM 2285 O O . THR A 1 310 ? -12.226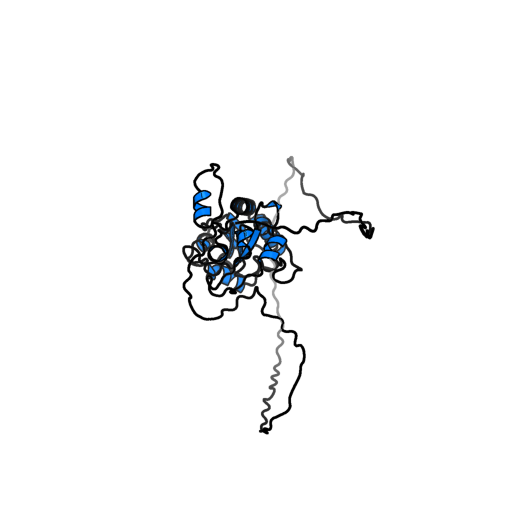 8.704 7.839 1.00 98.12 310 THR A O 1
ATOM 2288 N N . GLY A 1 311 ? -14.290 9.220 8.521 1.00 97.06 311 GLY A N 1
ATOM 2289 C CA . GLY A 1 311 ? -14.631 9.971 7.310 1.00 97.06 311 GLY A CA 1
ATOM 2290 C C . GLY A 1 311 ? -15.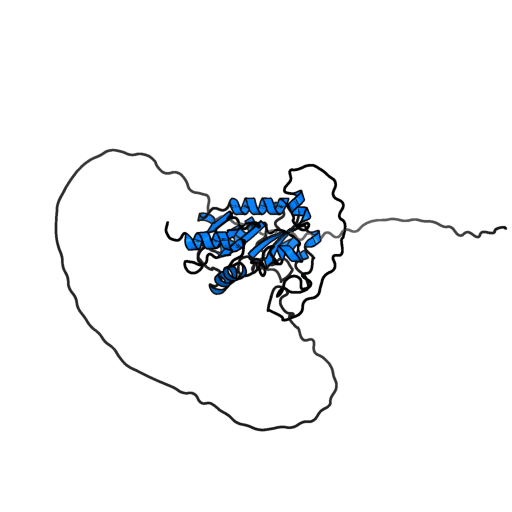002 9.079 6.122 1.00 97.06 311 GLY A C 1
ATOM 2291 O O . GLY A 1 311 ? -15.715 8.082 6.278 1.00 97.06 311 GLY A O 1
ATOM 2292 N N . SER A 1 312 ? -14.547 9.462 4.929 1.00 95.56 312 SER A N 1
ATOM 2293 C CA . SER A 1 312 ? -14.894 8.826 3.647 1.00 95.56 312 SER A CA 1
ATOM 2294 C C . SER A 1 312 ? -14.088 7.551 3.385 1.00 95.56 312 SER A C 1
ATOM 2296 O O . SER A 1 312 ? -13.313 7.469 2.440 1.00 95.56 312 SER A O 1
ATOM 2298 N N . LEU A 1 313 ? -14.269 6.548 4.241 1.00 97.94 313 LEU A N 1
ATOM 2299 C CA . LEU A 1 313 ? -13.583 5.259 4.135 1.00 97.94 313 LEU A CA 1
ATOM 2300 C C . LEU A 1 313 ? -13.946 4.522 2.834 1.00 97.94 313 LEU A C 1
ATOM 2302 O O . LEU A 1 313 ? -15.075 4.671 2.349 1.00 97.94 313 LEU A O 1
ATOM 2306 N N . PRO A 1 314 ? -13.064 3.635 2.326 1.00 97.62 314 PRO A N 1
ATOM 2307 C CA . PRO A 1 314 ? -13.430 2.709 1.266 1.00 97.62 314 PRO A CA 1
ATOM 2308 C C . PRO A 1 314 ? -14.696 1.941 1.649 1.00 97.62 314 PRO A C 1
ATOM 2310 O O . PRO A 1 314 ? -14.917 1.601 2.823 1.00 97.62 314 PRO A O 1
ATOM 2313 N N . ALA A 1 315 ? -15.546 1.666 0.657 1.00 97.75 315 ALA A N 1
ATOM 2314 C CA . ALA A 1 315 ? -16.818 0.998 0.893 1.00 97.75 315 ALA A CA 1
ATOM 2315 C C . ALA A 1 315 ? -16.605 -0.308 1.677 1.00 97.75 315 ALA A C 1
ATOM 2317 O O . ALA A 1 315 ? -15.602 -1.001 1.519 1.00 97.75 315 ALA A O 1
ATOM 2318 N N . LEU A 1 316 ? -17.560 -0.674 2.537 1.00 98.00 316 LEU A N 1
ATOM 2319 C CA . LEU A 1 316 ? -17.412 -1.840 3.416 1.00 98.00 316 LEU A CA 1
ATOM 2320 C C . LEU A 1 316 ? -17.043 -3.128 2.654 1.00 98.00 316 LEU A C 1
ATOM 2322 O O . LEU A 1 316 ? -16.292 -3.947 3.177 1.00 98.00 316 LEU A O 1
ATOM 2326 N N . ASN A 1 317 ? -17.552 -3.307 1.434 1.00 98.19 317 ASN A N 1
ATOM 2327 C CA . ASN A 1 317 ? -17.229 -4.472 0.612 1.00 98.19 317 ASN A CA 1
ATOM 2328 C C . ASN A 1 317 ? -15.779 -4.460 0.110 1.00 98.19 317 ASN A C 1
ATOM 2330 O O . ASN A 1 317 ? -15.158 -5.515 0.118 1.00 98.19 317 ASN A O 1
ATOM 2334 N N . GLU A 1 318 ? -15.216 -3.295 -0.222 1.00 98.31 318 GLU A N 1
ATOM 2335 C CA . GLU A 1 318 ? -13.802 -3.159 -0.601 1.00 98.31 318 GLU A CA 1
ATOM 2336 C C . GLU A 1 318 ? -12.890 -3.596 0.548 1.00 98.31 318 GLU A C 1
ATOM 2338 O O . GLU A 1 318 ? -11.984 -4.407 0.382 1.00 98.31 318 GLU A O 1
ATOM 2343 N N . ARG A 1 319 ? -13.199 -3.134 1.763 1.00 98.56 319 ARG A N 1
ATOM 2344 C CA . ARG A 1 319 ? -12.433 -3.480 2.969 1.00 98.56 319 ARG A CA 1
ATOM 2345 C C . ARG A 1 319 ? -12.550 -4.958 3.336 1.00 98.56 319 ARG A C 1
ATOM 2347 O O . ARG A 1 319 ? -11.569 -5.577 3.734 1.00 98.56 319 ARG A O 1
ATOM 2354 N N . LYS A 1 320 ? -13.738 -5.543 3.159 1.00 98.50 320 LYS A N 1
ATOM 2355 C CA . LYS A 1 320 ? -13.954 -6.990 3.302 1.00 98.50 320 LYS A CA 1
ATOM 2356 C C . LYS A 1 320 ? -13.131 -7.778 2.291 1.00 98.50 320 LYS A C 1
ATOM 2358 O O . LYS A 1 320 ? -12.394 -8.676 2.682 1.00 98.50 320 LYS A O 1
ATOM 2363 N N . TYR A 1 321 ? -13.246 -7.445 1.007 1.00 98.38 321 TYR A N 1
ATOM 2364 C CA . TYR A 1 321 ? -12.539 -8.156 -0.053 1.00 98.38 321 TYR A CA 1
ATOM 2365 C C . TYR A 1 321 ? -11.028 -8.029 0.077 1.00 98.38 321 TYR A C 1
ATOM 2367 O O . TYR A 1 321 ? -10.340 -9.018 -0.143 1.00 98.38 321 TYR A O 1
ATOM 2375 N N . ASN A 1 322 ? -10.525 -6.880 0.531 1.00 98.56 322 ASN A N 1
ATOM 2376 C CA . ASN A 1 322 ? -9.111 -6.686 0.827 1.00 98.56 322 ASN A CA 1
ATOM 2377 C C . ASN A 1 322 ? -8.578 -7.733 1.816 1.00 98.56 322 ASN A C 1
ATOM 2379 O O . ASN A 1 322 ? -7.550 -8.352 1.560 1.00 98.56 322 ASN A O 1
ATOM 2383 N N . TYR A 1 323 ? -9.291 -7.972 2.920 1.00 98.62 323 TYR A N 1
ATOM 2384 C CA . TYR A 1 323 ? -8.910 -9.022 3.863 1.00 98.62 323 TYR A CA 1
ATOM 2385 C C . TYR A 1 323 ? -9.071 -10.421 3.251 1.00 98.62 323 TYR A C 1
ATOM 2387 O O . TYR A 1 323 ? -8.168 -11.249 3.360 1.00 98.62 323 TYR A O 1
ATOM 2395 N N . GLU A 1 324 ? -10.194 -10.695 2.578 1.00 98.38 324 GLU A N 1
ATOM 2396 C CA . GLU A 1 324 ? -10.475 -12.029 2.030 1.00 98.38 324 GLU A CA 1
ATOM 2397 C C . GLU A 1 324 ? -9.424 -12.488 1.004 1.00 98.38 324 GLU A C 1
ATOM 2399 O O . GLU A 1 324 ? -9.083 -13.669 0.988 1.00 98.38 324 GLU A O 1
ATOM 2404 N N . ILE A 1 325 ? -8.850 -11.590 0.190 1.00 97.69 325 ILE A N 1
ATOM 2405 C CA . ILE A 1 325 ? -7.828 -11.970 -0.807 1.00 97.69 325 ILE A CA 1
ATOM 2406 C C . ILE A 1 325 ? -6.471 -12.355 -0.198 1.00 97.69 325 ILE A C 1
ATOM 2408 O O . ILE A 1 325 ? -5.672 -13.004 -0.876 1.00 97.69 325 ILE A O 1
ATOM 2412 N N . VAL A 1 326 ? -6.202 -11.977 1.056 1.00 98.12 326 VAL A N 1
ATOM 2413 C CA . VAL A 1 326 ? -4.971 -12.338 1.788 1.00 98.12 326 VAL A CA 1
ATOM 2414 C C . VAL A 1 326 ? -5.213 -13.333 2.922 1.00 98.12 326 VAL A C 1
ATOM 2416 O O . VAL A 1 326 ? -4.259 -13.817 3.537 1.00 98.12 326 VAL A O 1
ATOM 2419 N N . ARG A 1 327 ? -6.479 -13.644 3.210 1.00 98.06 327 ARG A N 1
ATOM 2420 C CA . ARG A 1 327 ? -6.900 -14.507 4.310 1.00 98.06 327 ARG A CA 1
ATOM 2421 C C . ARG A 1 327 ? -6.203 -15.865 4.263 1.00 98.06 327 ARG A C 1
ATOM 2423 O O . ARG A 1 327 ? -6.124 -16.512 3.223 1.00 98.06 327 ARG A O 1
ATOM 2430 N N . GLY A 1 328 ? -5.721 -16.309 5.424 1.00 97.06 328 GLY A N 1
ATOM 2431 C CA . GLY A 1 328 ? -4.989 -17.571 5.571 1.00 97.06 328 GLY A CA 1
ATOM 2432 C C . GLY A 1 328 ? -3.532 -17.526 5.094 1.00 97.06 328 GLY A C 1
ATOM 2433 O O . GLY A 1 328 ? -2.786 -18.459 5.383 1.00 97.06 328 GLY A O 1
ATOM 2434 N N . GLY A 1 329 ? -3.109 -16.452 4.420 1.00 97.38 329 GLY A N 1
ATOM 2435 C CA . GLY A 1 329 ? -1.720 -16.209 4.039 1.00 97.38 329 GLY A CA 1
ATOM 2436 C C . GLY A 1 329 ? -0.931 -15.426 5.091 1.00 97.38 329 GLY A C 1
ATOM 2437 O O . GLY A 1 329 ? -1.457 -15.001 6.124 1.00 97.38 329 GLY A O 1
ATOM 2438 N N . ARG A 1 330 ? 0.360 -15.193 4.818 1.00 97.75 330 ARG A N 1
ATOM 2439 C CA . ARG A 1 330 ? 1.258 -14.478 5.744 1.00 97.75 330 ARG A CA 1
ATOM 2440 C C . ARG A 1 330 ? 0.805 -13.049 6.049 1.00 97.75 330 ARG A C 1
ATOM 2442 O O . ARG A 1 330 ? 0.903 -12.622 7.197 1.00 97.75 330 ARG A O 1
ATOM 2449 N N . TYR A 1 331 ? 0.237 -12.350 5.068 1.00 98.44 331 TYR A N 1
ATOM 2450 C CA . TYR A 1 331 ? -0.200 -10.961 5.225 1.00 98.44 331 TYR A CA 1
ATOM 2451 C C . TYR A 1 331 ? -1.446 -10.791 6.109 1.00 98.44 331 TYR A C 1
ATOM 2453 O O . TYR A 1 331 ? -1.648 -9.716 6.667 1.00 98.44 331 TYR A O 1
ATOM 2461 N N . ALA A 1 332 ? -2.260 -11.836 6.299 1.00 98.12 332 ALA A N 1
ATOM 2462 C CA . ALA A 1 332 ? -3.430 -11.769 7.178 1.00 98.12 332 ALA A CA 1
ATOM 2463 C C . ALA A 1 332 ? -3.078 -11.873 8.672 1.00 98.12 332 ALA A C 1
ATOM 2465 O O . ALA A 1 332 ? -3.850 -11.416 9.510 1.00 98.12 332 ALA A O 1
ATOM 2466 N N . ARG A 1 333 ? -1.904 -12.417 9.028 1.00 97.50 333 ARG A N 1
ATOM 2467 C CA . ARG A 1 333 ? -1.548 -12.768 10.419 1.00 97.50 333 ARG A CA 1
ATOM 2468 C C . ARG A 1 333 ? -1.666 -11.598 11.393 1.00 97.50 333 ARG A C 1
ATOM 2470 O O . ARG A 1 333 ? -2.188 -11.764 12.493 1.00 97.50 333 ARG A O 1
ATOM 2477 N N . ALA A 1 334 ? -1.187 -10.419 11.000 1.00 97.69 334 ALA A N 1
ATOM 2478 C CA . ALA A 1 334 ? -1.281 -9.230 11.841 1.00 97.69 334 ALA A CA 1
ATOM 2479 C C . ALA A 1 334 ? -2.740 -8.790 12.035 1.00 97.69 334 ALA A C 1
ATOM 2481 O O . ALA A 1 334 ? -3.152 -8.499 13.156 1.00 97.69 334 ALA A O 1
ATOM 2482 N N . ALA A 1 335 ? -3.537 -8.793 10.963 1.00 97.88 335 ALA A N 1
ATOM 2483 C CA . ALA A 1 335 ? -4.958 -8.465 11.029 1.00 97.88 335 ALA A CA 1
ATOM 2484 C C . ALA A 1 335 ? -5.728 -9.471 11.904 1.00 97.88 335 ALA A C 1
ATOM 2486 O O . ALA A 1 335 ? -6.532 -9.065 12.742 1.00 97.88 335 ALA A O 1
ATOM 2487 N N . ASP A 1 336 ? -5.420 -10.763 11.786 1.00 97.62 336 ASP A N 1
ATOM 2488 C CA . ASP A 1 336 ? -5.986 -11.825 12.622 1.00 97.62 336 ASP A CA 1
ATOM 2489 C C . ASP A 1 336 ? -5.629 -11.637 14.101 1.00 97.62 336 ASP A C 1
ATOM 2491 O O . ASP A 1 336 ? -6.480 -11.813 14.973 1.00 97.62 336 ASP A O 1
ATOM 2495 N N . ALA A 1 337 ? -4.396 -11.219 14.403 1.00 95.75 337 ALA A N 1
ATOM 2496 C CA . ALA A 1 337 ? -3.974 -10.920 15.768 1.00 95.75 337 ALA A CA 1
ATOM 2497 C C . ALA A 1 337 ? -4.761 -9.741 16.369 1.00 95.75 337 ALA A C 1
ATOM 2499 O O . ALA A 1 337 ? -5.202 -9.823 17.517 1.00 95.75 337 ALA A O 1
ATOM 2500 N N . TYR A 1 338 ? -5.010 -8.675 15.599 1.00 93.44 338 TYR A N 1
ATOM 2501 C CA . TYR A 1 338 ? -5.883 -7.577 16.034 1.00 93.44 338 TYR A CA 1
ATOM 2502 C C . TYR A 1 338 ? -7.342 -8.016 16.197 1.00 93.44 338 TYR A C 1
ATOM 2504 O O . TYR A 1 338 ? -8.020 -7.563 17.119 1.00 93.44 338 TYR A O 1
ATOM 2512 N N . ALA A 1 339 ? -7.826 -8.907 15.330 1.00 92.44 339 ALA A N 1
ATOM 2513 C CA . ALA A 1 339 ? -9.178 -9.443 15.400 1.00 92.44 339 ALA A CA 1
ATOM 2514 C C . ALA A 1 339 ? -9.395 -10.326 16.640 1.00 92.44 339 ALA A C 1
ATOM 2516 O O . ALA A 1 339 ? -10.379 -10.155 17.360 1.00 92.44 339 ALA A O 1
ATOM 2517 N N . GLY A 1 340 ? -8.460 -11.239 16.916 1.00 85.62 340 GLY A N 1
ATOM 2518 C CA . GLY A 1 340 ? -8.489 -12.124 18.084 1.00 85.62 340 GLY A CA 1
ATOM 2519 C C . GLY A 1 340 ? -8.128 -11.426 19.398 1.00 85.62 340 GLY A C 1
ATOM 2520 O O . GLY A 1 340 ? -8.517 -11.887 20.468 1.00 85.62 340 GLY A O 1
ATOM 2521 N N . GLY A 1 341 ? -7.418 -10.297 19.325 1.00 66.56 341 GLY A N 1
ATOM 2522 C CA . GLY A 1 341 ? -6.995 -9.482 20.465 1.00 66.56 341 GLY A CA 1
ATOM 2523 C C . GLY A 1 341 ? -8.037 -8.487 20.986 1.00 66.56 341 GLY A C 1
ATOM 2524 O O . GLY A 1 341 ? -7.716 -7.726 21.894 1.00 66.56 341 GLY A O 1
ATOM 2525 N N . GLY A 1 342 ? -9.271 -8.493 20.462 1.00 48.19 342 GLY A N 1
ATOM 2526 C CA . GLY A 1 342 ? -10.386 -7.606 20.844 1.00 48.19 342 GLY A CA 1
ATOM 2527 C C . GLY A 1 342 ? -10.933 -7.752 22.278 1.00 48.19 342 GLY A C 1
ATOM 2528 O O . GLY A 1 342 ? -12.090 -7.425 22.523 1.00 48.19 342 GLY A O 1
ATOM 2529 N N . ALA A 1 343 ? -10.117 -8.230 23.218 1.00 34.75 343 ALA A N 1
ATOM 2530 C CA . ALA A 1 343 ? -10.351 -8.191 24.658 1.00 34.75 343 ALA A CA 1
ATOM 2531 C C . ALA A 1 343 ? -9.040 -7.844 25.388 1.00 34.75 343 ALA A C 1
ATOM 2533 O O . ALA A 1 343 ? -8.460 -8.689 26.071 1.00 34.75 343 ALA A O 1
ATOM 2534 N N . ARG A 1 344 ? -8.547 -6.614 25.219 1.00 35.44 344 ARG A N 1
ATOM 2535 C CA . ARG A 1 344 ? -7.639 -5.964 26.174 1.00 35.44 344 ARG A CA 1
ATOM 2536 C C . ARG A 1 344 ? -8.000 -4.497 26.307 1.00 35.44 344 ARG A C 1
ATOM 2538 O O . ARG A 1 344 ? -8.186 -3.859 25.251 1.00 35.44 344 ARG A O 1
#

Organism: Micromonas commoda (strain RCC299 / NOUM17 / CCMP2709) (NCBI:txid296587)

Foldseek 3Di:
DDDDDDDDDDDDDDDDDDDDDDDDDDDDDDDDDDDDDDDDDDDDDDDDDDDDDDDDDDDDDDDDDDDDDDDDDDDDDDDDDDDDDDDDDDDDDDDDDDDDDDDDPDPQLPDLDADDDDDDDDDDDDDDDDDDDDDDDDPVVVQCVQQVFAPPLLLVLLLVLLLVDAQVQCAEAPVSNVVSNCVSLQFAQDCPDGRLQQHCVCQVQFQFLFFSWFGALVLLQFALCCLAGSHDRGDSNSNNQVVGGRCVSDHGGTGSFTQQQVLDVVGSGCRCRRSSTFTSWGWAFAPPPLSQKIFIAGSQQHTRYMYRYDHPHRDSVRNVSNLVSNPNHSNNVVSVCVNVVVPD

Radius of gyration: 32.74 Å; chains: 1; bounding box: 104×62×116 Å

Sequence (344 aa):
MRNQDFYFTCHVISMHAALVRASVRVNASTRPLSRLANRARVALRSEPFPGASIDIGNRRNIAAASLRGRRALLLTAASFLVSLSPARAAVDPSSSSPNPFASGAGPDPSSCEPVGRSPVAFSPVRTKATMGAGDAPGGADDTLAEYPGTALTRMENAVARARSLTEEQLSGDWEDVRGLLLWAAGLRDIRDAPPGEGYTGHCFNDFNHVDATTMTLDVSDNENRGAVRGIAFGNRLGPGIRVASDPDLGPGGTWCTCAQGGAAEPPADVAHLQFRSKIAWKLVWVPTGGYARFVLVDDAGNALATGTPTGSLPALNERKYNYEIVRGGRYARAADAYAGGGAR